Protein AF-0000000076528762 (afdb_homodimer)

Sequence (234 aa):
MPTTPVSESLFALGLSGALPVSRDATTSRVVVNNDVLRTVVFTFDAGQELTEHASPRAVVVTLLEGEMDFSVGERTERMSTGDVLYLAPGDRHALRAVTACRMQLVMVEVGDRSHEGMPTTPVSESLFALGLSGALPVSRDATTSRVVVNNDVLRTVVFTFDAGQELTEHASPRAVVVTLLEGEMDFSVGERTERMSTGDVLYLAPGDRHALRAVTACRMQLVMVEVGDRSHEG

Solvent-accessible surface area (backbone atoms only — not comparable to full-atom values): 12154 Å² total; per-residue (Å²): 127,83,68,41,58,68,81,49,60,44,81,46,70,62,42,59,73,76,53,58,70,41,86,88,32,74,49,73,47,81,78,41,34,42,93,59,38,36,31,37,41,35,20,26,14,52,66,39,69,46,73,74,48,67,43,81,34,33,32,42,38,35,32,63,35,43,34,31,40,39,29,49,73,91,46,71,46,81,42,42,48,60,14,39,34,40,40,15,49,56,52,42,30,31,38,36,24,68,31,54,26,30,36,37,39,42,36,30,68,63,74,83,71,71,64,80,110,127,84,68,42,57,69,81,48,60,45,81,45,68,61,40,58,73,76,54,58,71,42,85,87,33,75,51,73,45,80,77,41,35,42,93,59,38,36,31,37,40,35,20,24,14,51,65,39,68,45,74,75,47,65,43,81,35,33,32,42,38,34,32,61,35,43,34,30,41,39,31,49,72,90,46,69,46,82,42,43,47,59,14,38,33,41,41,16,48,56,52,44,29,33,38,36,23,68,31,53,28,32,36,36,40,42,36,31,68,63,73,80,73,72,65,82,111

Organism: NCBI:txid131109

Structure (mmCIF, N/CA/C/O backbone):
data_AF-0000000076528762-model_v1
#
loop_
_entity.id
_entity.type
_entity.pdbx_description
1 polymer 'Cupin domain-containing protein'
#
loop_
_atom_site.group_PDB
_atom_site.id
_atom_site.type_symbol
_atom_site.label_atom_id
_atom_site.label_alt_id
_atom_site.label_comp_id
_atom_site.label_asym_id
_atom_site.label_entity_id
_atom_site.label_seq_id
_atom_site.pdbx_PDB_ins_code
_atom_site.Cartn_x
_atom_site.Cartn_y
_atom_site.Cartn_z
_atom_site.occupancy
_atom_site.B_iso_or_equiv
_atom_site.auth_seq_id
_atom_site.auth_comp_id
_atom_site.auth_asym_id
_atom_site.auth_atom_id
_atom_site.pdbx_PDB_model_num
ATOM 1 N N . MET A 1 1 ? 1.582 16.094 -13.938 1 64.94 1 MET A N 1
ATOM 2 C CA . MET A 1 1 ? 0.803 14.867 -13.883 1 64.94 1 MET A CA 1
ATOM 3 C C . MET A 1 1 ? -0.602 15.133 -13.352 1 64.94 1 MET A C 1
ATOM 5 O O . MET A 1 1 ? -0.805 16.047 -12.547 1 64.94 1 MET A O 1
ATOM 9 N N . PRO A 1 2 ? -1.541 14.414 -13.922 1 72 2 PRO A N 1
ATOM 10 C CA . PRO A 1 2 ? -2.887 14.734 -13.438 1 72 2 PRO A CA 1
ATOM 11 C C . PRO A 1 2 ? -3.059 14.461 -11.945 1 72 2 PRO A C 1
ATOM 13 O O . PRO A 1 2 ? -2.48 13.508 -11.414 1 72 2 PRO A O 1
ATOM 16 N N . THR A 1 3 ? -3.646 15.289 -11.227 1 88 3 THR A N 1
ATOM 17 C CA . THR A 1 3 ? -3.879 15.172 -9.789 1 88 3 THR A CA 1
ATOM 18 C C . THR A 1 3 ? -5.188 14.438 -9.508 1 88 3 THR A C 1
ATOM 20 O O . THR A 1 3 ? -6.125 14.508 -10.305 1 88 3 THR A O 1
ATOM 23 N N . THR A 1 4 ? -5.195 13.609 -8.57 1 91.81 4 THR A N 1
ATOM 24 C CA . THR A 1 4 ? -6.391 13.016 -7.98 1 91.81 4 THR A CA 1
ATOM 25 C C . THR A 1 4 ? -6.906 13.883 -6.832 1 91.81 4 THR A C 1
ATOM 27 O O . THR A 1 4 ? -6.191 14.109 -5.852 1 91.81 4 THR A O 1
ATOM 30 N N . PRO A 1 5 ? -8.148 14.414 -7.023 1 94.5 5 PRO A N 1
ATOM 31 C CA . PRO A 1 5 ? -8.617 15.188 -5.871 1 94.5 5 PRO A CA 1
ATOM 32 C C . PRO A 1 5 ? -8.688 14.352 -4.59 1 94.5 5 PRO A C 1
ATOM 34 O O . PRO A 1 5 ? -9.062 13.18 -4.637 1 94.5 5 PRO A O 1
ATOM 37 N N . VAL A 1 6 ? -8.297 14.961 -3.461 1 95.88 6 VAL A N 1
ATOM 38 C CA . VAL A 1 6 ? -8.344 14.273 -2.174 1 95.88 6 VAL A CA 1
ATOM 39 C C . VAL A 1 6 ? -9.758 13.773 -1.902 1 95.88 6 VAL A C 1
ATOM 41 O O . VAL A 1 6 ? -9.938 12.719 -1.292 1 95.88 6 VAL A O 1
ATOM 44 N N . SER A 1 7 ? -10.742 14.469 -2.402 1 96.44 7 SER A N 1
ATOM 45 C CA . SER A 1 7 ? -12.141 14.242 -2.059 1 96.44 7 SER A CA 1
ATOM 46 C C . SER A 1 7 ? -12.797 13.266 -3.029 1 96.44 7 SER A C 1
ATOM 48 O O . SER A 1 7 ? -14.008 13.039 -2.971 1 96.44 7 SER A O 1
ATOM 50 N N . GLU A 1 8 ? -12.07 12.711 -3.936 1 96.31 8 GLU A N 1
ATOM 51 C CA . GLU A 1 8 ? -12.648 11.805 -4.926 1 96.31 8 GLU A CA 1
ATOM 52 C C . GLU A 1 8 ? -11.93 10.461 -4.926 1 96.31 8 GLU A C 1
ATOM 54 O O . GLU A 1 8 ? -10.727 10.391 -5.188 1 96.31 8 GLU A O 1
ATOM 59 N N . SER A 1 9 ? -12.742 9.414 -4.695 1 98.25 9 SER A N 1
ATOM 60 C CA . SER A 1 9 ? -12.195 8.062 -4.758 1 98.25 9 SER A CA 1
ATOM 61 C C . SER A 1 9 ? -11.867 7.672 -6.195 1 98.25 9 SER A C 1
ATOM 63 O O . SER A 1 9 ? -12.461 8.188 -7.141 1 98.25 9 SER A O 1
ATOM 65 N N . LEU A 1 10 ? -10.945 6.707 -6.285 1 97.69 10 LEU A N 1
ATOM 66 C CA . LEU A 1 10 ? -10.461 6.32 -7.605 1 97.69 10 LEU A CA 1
ATOM 67 C C . LEU A 1 10 ? -10.094 4.844 -7.641 1 97.69 10 LEU A C 1
ATOM 69 O O . LEU A 1 10 ? -9.367 4.355 -6.77 1 97.69 10 LEU A O 1
ATOM 73 N N . PHE A 1 11 ? -10.641 4.094 -8.664 1 98.5 11 PHE A N 1
ATOM 74 C CA . PHE A 1 11 ? -10.211 2.727 -8.922 1 98.5 11 PHE A CA 1
ATOM 75 C C . PHE A 1 11 ? -9.109 2.695 -9.977 1 98.5 11 PHE A C 1
ATOM 77 O O . PHE A 1 11 ? -9.297 3.205 -11.086 1 98.5 11 PHE A O 1
ATOM 84 N N . ALA A 1 12 ? -8 2.205 -9.656 1 98.44 12 ALA A N 1
ATOM 85 C CA . ALA A 1 12 ? -6.965 1.883 -10.625 1 98.44 12 ALA A CA 1
ATOM 86 C C . ALA A 1 12 ? -6.875 0.377 -10.859 1 98.44 12 ALA A C 1
ATOM 88 O O . ALA A 1 12 ? -6.223 -0.338 -10.094 1 98.44 12 ALA A O 1
ATOM 89 N N . LEU A 1 13 ? -7.422 -0.126 -11.969 1 98.69 13 LEU A N 1
ATOM 90 C CA . LEU A 1 13 ? -7.59 -1.554 -12.219 1 98.69 13 LEU A CA 1
ATOM 91 C C . LEU A 1 13 ? -6.711 -2.008 -13.383 1 98.69 13 LEU A C 1
ATOM 93 O O . LEU A 1 13 ? -6.262 -1.186 -14.18 1 98.69 13 LEU A O 1
ATOM 97 N N . GLY A 1 14 ? -6.461 -3.256 -13.406 1 98.25 14 GLY A N 1
ATOM 98 C CA . GLY A 1 14 ? -5.715 -3.85 -14.5 1 98.25 14 GLY A CA 1
ATOM 99 C C . GLY A 1 14 ? -4.25 -3.443 -14.516 1 98.25 14 GLY A C 1
ATOM 100 O O . GLY A 1 14 ? -3.633 -3.371 -15.578 1 98.25 14 GLY A O 1
ATOM 101 N N . LEU A 1 15 ? -3.723 -3.127 -13.367 1 97.69 15 LEU A N 1
ATOM 102 C CA . LEU A 1 15 ? -2.373 -2.578 -13.289 1 97.69 15 LEU A CA 1
ATOM 103 C C . LEU A 1 15 ? -1.335 -3.631 -13.664 1 97.69 15 LEU A C 1
ATOM 105 O O . LEU A 1 15 ? -0.297 -3.305 -14.242 1 97.69 15 LEU A O 1
ATOM 109 N N . SER A 1 16 ? -1.594 -4.883 -13.273 1 95 16 SER A N 1
ATOM 110 C CA . SER A 1 16 ? -0.66 -5.949 -13.617 1 95 16 SER A CA 1
ATOM 111 C C . SER A 1 16 ? -0.462 -6.047 -15.133 1 95 16 SER A C 1
ATOM 113 O O . SER A 1 16 ? 0.644 -6.32 -15.602 1 95 16 SER A O 1
ATOM 115 N N . GLY A 1 17 ? -1.498 -5.848 -15.867 1 96.38 17 GLY A N 1
ATOM 116 C CA . GLY A 1 17 ? -1.425 -5.891 -17.312 1 96.38 17 GLY A CA 1
ATOM 117 C C . GLY A 1 17 ? -0.944 -4.586 -17.938 1 96.38 17 GLY A C 1
ATOM 118 O O . GLY A 1 17 ? -0.239 -4.594 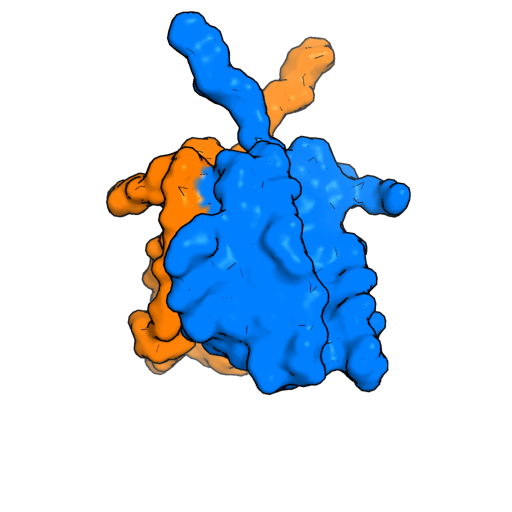-18.938 1 96.38 17 GLY A O 1
ATOM 119 N N . ALA A 1 18 ? -1.316 -3.498 -17.359 1 97.69 18 ALA A N 1
ATOM 120 C CA . ALA A 1 18 ? -1.042 -2.174 -17.906 1 97.69 18 ALA A CA 1
ATOM 121 C C . ALA A 1 18 ? 0.415 -1.778 -17.688 1 97.69 18 ALA A C 1
ATOM 123 O O . ALA A 1 18 ? 0.93 -0.88 -18.359 1 97.69 18 ALA A O 1
ATOM 124 N N . LEU A 1 19 ? 1.082 -2.414 -16.734 1 98.12 19 LEU A N 1
ATOM 125 C CA . LEU A 1 19 ? 2.475 -2.133 -16.406 1 98.12 19 LEU A CA 1
ATOM 126 C C . LEU A 1 19 ? 3.287 -3.422 -16.344 1 98.12 19 LEU A C 1
ATOM 128 O O . LEU A 1 19 ? 3.721 -3.834 -15.266 1 98.12 19 LEU A O 1
ATOM 132 N N . PRO A 1 20 ? 3.527 -4.027 -17.422 1 98.12 20 PRO A N 1
ATOM 133 C CA . PRO A 1 20 ? 4.281 -5.281 -17.438 1 98.12 20 PRO A CA 1
ATOM 134 C C . PRO A 1 20 ? 5.762 -5.082 -17.109 1 98.12 20 PRO A C 1
ATOM 136 O O . PRO A 1 20 ? 6.277 -3.969 -17.219 1 98.12 20 PRO A O 1
ATOM 139 N N . VAL A 1 21 ? 6.359 -6.133 -16.656 1 98.44 21 VAL A N 1
ATOM 140 C CA . VAL A 1 21 ? 7.812 -6.121 -16.531 1 98.44 21 VAL A CA 1
ATOM 141 C C . VAL A 1 21 ? 8.445 -6.082 -17.922 1 98.44 21 VAL A C 1
ATOM 143 O O . VAL A 1 21 ? 8.086 -6.867 -18.797 1 98.44 21 VAL A O 1
ATOM 146 N N . SER A 1 22 ? 9.359 -5.086 -18.109 1 98.38 22 SER A N 1
ATOM 147 C CA . SER A 1 22 ? 10.086 -4.965 -19.359 1 98.38 22 SER A CA 1
ATOM 148 C C . SER A 1 22 ? 11.531 -5.422 -19.203 1 98.38 22 SER A C 1
ATOM 150 O O . SER A 1 22 ? 12.156 -5.184 -18.172 1 98.38 22 SER A O 1
ATOM 152 N N . ARG A 1 23 ? 12.023 -6.02 -20.234 1 98.19 23 ARG A N 1
ATOM 153 C CA . ARG A 1 23 ? 13.375 -6.574 -20.188 1 98.19 23 ARG A CA 1
ATOM 154 C C . ARG A 1 23 ? 14.398 -5.492 -19.859 1 98.19 23 ARG A C 1
ATOM 156 O O . ARG A 1 23 ? 14.398 -4.422 -20.469 1 98.19 23 ARG A O 1
ATOM 163 N N . ASP A 1 24 ? 15.219 -5.785 -18.891 1 98.44 24 ASP A N 1
ATOM 164 C CA . ASP A 1 24 ? 16.359 -4.957 -18.5 1 98.44 24 ASP A CA 1
ATOM 165 C C . ASP A 1 24 ? 15.914 -3.518 -18.234 1 98.44 24 ASP A C 1
ATOM 167 O O . ASP A 1 24 ? 16.609 -2.572 -18.625 1 98.44 24 ASP A O 1
ATOM 171 N N . ALA A 1 25 ? 14.781 -3.395 -17.625 1 98.56 25 ALA A N 1
ATOM 172 C CA . ALA A 1 25 ? 14.273 -2.039 -17.438 1 98.56 25 ALA A CA 1
ATOM 173 C C . ALA A 1 25 ? 13.547 -1.904 -16.094 1 98.56 25 ALA A C 1
ATOM 175 O O . ALA A 1 25 ? 13.164 -2.906 -15.492 1 98.56 25 ALA A O 1
ATOM 176 N N . THR A 1 26 ? 13.508 -0.747 -15.641 1 98.62 26 THR A N 1
ATOM 177 C CA . THR A 1 26 ? 12.609 -0.301 -14.578 1 98.62 26 THR A CA 1
ATOM 178 C C . THR A 1 26 ? 11.531 0.623 -15.133 1 98.62 26 THR A C 1
ATOM 180 O O . THR A 1 26 ? 11.828 1.55 -15.891 1 98.62 26 THR A O 1
ATOM 183 N N . THR A 1 27 ? 10.32 0.319 -14.852 1 98.5 27 THR A N 1
ATOM 184 C CA . THR A 1 27 ? 9.219 1.191 -15.25 1 98.5 27 THR A CA 1
ATOM 185 C C . THR A 1 27 ? 8.344 1.535 -14.055 1 98.5 27 THR A C 1
ATOM 187 O O . THR A 1 27 ? 8.43 0.891 -13.008 1 98.5 27 THR A O 1
ATOM 190 N N . SER A 1 28 ? 7.602 2.639 -14.18 1 98.31 28 SER A N 1
ATOM 191 C CA . SER A 1 28 ? 6.73 3.049 -13.078 1 98.31 28 SER A CA 1
ATOM 192 C C . SER A 1 28 ? 5.488 3.764 -13.594 1 98.31 28 SER A C 1
ATOM 194 O O . SER A 1 28 ? 5.438 4.172 -14.758 1 98.31 28 SER A O 1
ATOM 196 N N . ARG A 1 29 ? 4.496 3.805 -12.75 1 97.69 29 ARG A N 1
ATOM 197 C CA . ARG A 1 29 ? 3.244 4.508 -13.008 1 97.69 29 ARG A CA 1
ATOM 198 C C . ARG A 1 29 ? 2.697 5.141 -11.734 1 97.69 29 ARG A C 1
ATOM 200 O O . ARG A 1 29 ? 2.57 4.469 -10.703 1 97.69 29 ARG A O 1
ATOM 207 N N . VAL A 1 30 ? 2.436 6.449 -11.812 1 98.38 30 VAL A N 1
ATOM 208 C CA . VAL A 1 30 ? 1.72 7.105 -10.727 1 98.38 30 VAL A CA 1
ATOM 209 C C . VAL A 1 30 ? 0.233 6.766 -10.805 1 98.38 30 VAL A C 1
ATOM 211 O O . VAL A 1 30 ? -0.403 6.977 -11.844 1 98.38 30 VAL A O 1
ATOM 214 N N . VAL A 1 31 ? -0.337 6.285 -9.656 1 97.69 31 VAL A N 1
ATOM 215 C CA . VAL A 1 31 ? -1.721 5.828 -9.719 1 97.69 31 VAL A CA 1
ATOM 216 C C . VAL A 1 31 ? -2.611 6.758 -8.898 1 97.69 31 VAL A C 1
ATOM 218 O O . VAL A 1 31 ? -3.809 6.879 -9.164 1 97.69 31 VAL A O 1
ATOM 221 N N . VAL A 1 32 ? -2.08 7.344 -7.855 1 97.94 32 VAL A N 1
ATOM 222 C CA . VAL A 1 32 ? -2.725 8.359 -7.031 1 97.94 32 VAL A CA 1
ATOM 223 C C . VAL A 1 32 ? -1.761 9.516 -6.793 1 97.94 32 VAL A C 1
ATOM 225 O O . VAL A 1 32 ? -0.582 9.305 -6.504 1 97.94 32 VAL A O 1
ATOM 228 N N . ASN A 1 33 ? -2.232 10.727 -6.934 1 97.81 33 ASN A N 1
ATOM 229 C CA . ASN A 1 33 ? -1.408 11.906 -6.699 1 97.81 33 ASN A CA 1
ATOM 230 C C . ASN A 1 33 ? -2.234 13.07 -6.16 1 97.81 33 ASN A C 1
ATOM 232 O O . ASN A 1 33 ? -2.963 13.727 -6.91 1 97.81 33 ASN A O 1
ATOM 236 N N . ASN A 1 34 ? -2.146 13.328 -4.895 1 95.56 34 ASN A N 1
ATOM 237 C CA . ASN A 1 34 ? -2.805 14.492 -4.305 1 95.56 34 ASN A CA 1
ATOM 238 C C . ASN A 1 34 ? -1.979 15.086 -3.166 1 95.56 34 ASN A C 1
ATOM 240 O O . ASN A 1 34 ? -0.814 14.727 -2.984 1 95.56 34 ASN A O 1
ATOM 244 N N . ASP A 1 35 ? -2.512 16.078 -2.424 1 90.94 35 ASP A N 1
ATOM 245 C CA . ASP A 1 35 ? -1.758 16.844 -1.438 1 90.94 35 ASP A CA 1
ATOM 246 C C . ASP A 1 35 ? -1.439 15.992 -0.208 1 90.94 35 ASP A C 1
ATOM 248 O O . ASP A 1 35 ? -0.555 16.328 0.578 1 90.94 35 ASP A O 1
ATOM 252 N N . VAL A 1 36 ? -2.09 14.883 -0.116 1 93.56 36 VAL A N 1
ATOM 253 C CA . VAL A 1 36 ? -1.984 14.086 1.102 1 93.56 36 VAL A CA 1
ATOM 254 C C . VAL A 1 36 ? -1.05 12.906 0.865 1 93.56 36 VAL A C 1
ATOM 256 O O . VAL A 1 36 ? -0.246 12.555 1.733 1 93.56 36 VAL A O 1
ATOM 259 N N . LEU A 1 37 ? -1.193 12.352 -0.322 1 96.94 37 LEU A N 1
ATO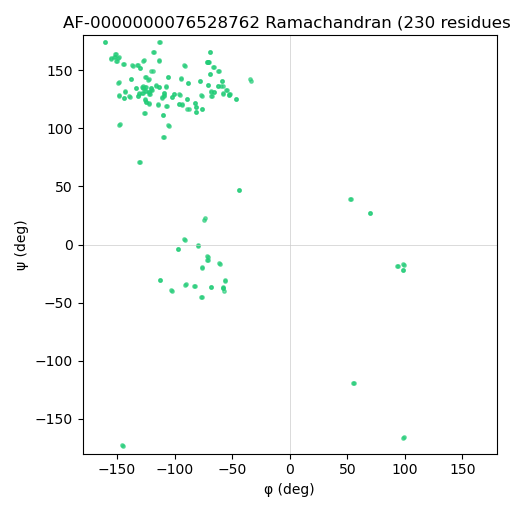M 260 C CA . LEU A 1 37 ? -0.394 11.164 -0.595 1 96.94 37 LEU A CA 1
ATOM 261 C C . LEU A 1 37 ? -0.175 10.992 -2.094 1 96.94 37 LEU A C 1
ATOM 263 O O . LEU A 1 37 ? -0.857 11.625 -2.904 1 96.94 37 LEU A O 1
ATOM 267 N N . ARG A 1 38 ? 0.855 10.219 -2.4 1 98.19 38 ARG A N 1
ATOM 268 C CA . ARG A 1 38 ? 1.17 9.781 -3.756 1 98.19 38 ARG A CA 1
ATOM 269 C C . ARG A 1 38 ? 1.436 8.281 -3.793 1 98.19 38 ARG A C 1
ATOM 271 O O . ARG A 1 38 ? 2.191 7.758 -2.971 1 98.19 38 ARG A O 1
ATOM 278 N N . THR A 1 39 ? 0.735 7.523 -4.723 1 98.69 39 THR A N 1
ATOM 279 C CA . THR A 1 39 ? 0.966 6.094 -4.918 1 98.69 39 THR A CA 1
ATOM 280 C C . THR A 1 39 ? 1.625 5.832 -6.27 1 98.69 39 THR A C 1
ATOM 282 O O . THR A 1 39 ? 1.124 6.27 -7.305 1 98.69 39 THR A O 1
ATOM 285 N N . VAL A 1 40 ? 2.73 5.137 -6.223 1 98.75 40 VAL A N 1
ATOM 286 C CA . VAL A 1 40 ? 3.449 4.77 -7.434 1 98.75 40 VAL A CA 1
ATOM 287 C C . VAL A 1 40 ? 3.652 3.256 -7.477 1 98.75 40 VAL A C 1
ATOM 289 O O . VAL A 1 40 ? 4.008 2.643 -6.469 1 98.75 40 VAL A O 1
ATOM 292 N N . VAL A 1 41 ? 3.408 2.654 -8.633 1 98.81 41 VAL A N 1
ATOM 293 C CA . VAL A 1 41 ? 3.717 1.245 -8.852 1 98.81 41 VAL A CA 1
ATOM 294 C C . VAL A 1 41 ? 4.922 1.116 -9.781 1 98.81 41 VAL A C 1
ATOM 296 O O . VAL A 1 41 ? 5.012 1.813 -10.789 1 98.81 41 VAL A O 1
ATOM 299 N N . PHE A 1 42 ? 5.801 0.225 -9.375 1 98.88 42 PHE A N 1
ATOM 300 C CA . PHE A 1 42 ? 7.012 -0.025 -10.148 1 98.88 42 PHE A CA 1
ATOM 301 C C . PHE A 1 42 ? 7.066 -1.475 -10.617 1 98.88 42 PHE A C 1
ATOM 303 O O . PHE A 1 42 ? 6.605 -2.377 -9.914 1 98.88 42 PHE A O 1
ATOM 310 N N . THR A 1 43 ? 7.688 -1.661 -11.75 1 98.88 43 THR A N 1
ATOM 311 C CA . THR A 1 43 ? 8.148 -2.986 -12.148 1 98.88 43 THR A CA 1
ATOM 312 C C . THR A 1 43 ? 9.656 -2.979 -12.406 1 98.88 43 THR A C 1
ATOM 314 O O . THR A 1 43 ? 10.195 -1.996 -12.914 1 98.88 43 THR A O 1
ATOM 317 N N . PHE A 1 44 ? 10.281 -3.961 -12.039 1 98.88 44 PHE A N 1
ATOM 318 C CA . PHE A 1 44 ? 11.703 -4.191 -12.227 1 98.88 44 PHE A CA 1
ATOM 319 C C . PHE A 1 44 ? 11.961 -5.547 -12.875 1 98.88 44 PHE A C 1
ATOM 321 O O . PHE A 1 44 ? 11.445 -6.566 -12.414 1 98.88 44 PHE A O 1
ATOM 328 N N . ASP A 1 45 ? 12.781 -5.531 -13.93 1 98.88 45 ASP A N 1
ATOM 329 C CA . ASP A 1 45 ? 13.312 -6.828 -14.336 1 98.88 45 ASP A CA 1
ATOM 330 C C . ASP A 1 45 ? 14.352 -7.328 -13.336 1 98.88 45 ASP A C 1
ATOM 332 O O . ASP A 1 45 ? 14.906 -6.543 -12.562 1 98.88 45 ASP A O 1
ATOM 336 N N . ALA A 1 46 ? 14.523 -8.664 -13.344 1 98.88 46 ALA A N 1
ATOM 337 C CA . ALA A 1 46 ? 15.531 -9.25 -12.469 1 98.88 46 ALA A CA 1
ATOM 338 C C . ALA A 1 46 ? 16.891 -8.57 -12.656 1 98.88 46 ALA A C 1
ATOM 340 O O . ALA A 1 46 ? 17.312 -8.32 -13.789 1 98.88 46 ALA A O 1
ATOM 341 N N . GLY A 1 47 ? 17.453 -8.172 -11.531 1 98.81 47 GLY A N 1
ATOM 342 C CA . GLY A 1 47 ? 18.781 -7.59 -11.578 1 98.81 47 GLY A CA 1
ATOM 343 C C . GLY A 1 47 ? 18.781 -6.074 -11.562 1 98.81 47 GLY A C 1
ATOM 344 O O . GLY A 1 47 ? 19.797 -5.445 -11.297 1 98.81 47 GLY A O 1
ATOM 345 N N . GLN A 1 48 ? 17.672 -5.438 -11.953 1 98.88 48 GLN A N 1
ATOM 346 C CA . GLN A 1 48 ? 17.578 -3.98 -11.906 1 98.88 48 GLN A CA 1
ATOM 347 C C . GLN A 1 48 ? 17.734 -3.463 -10.477 1 98.88 48 GLN A C 1
ATOM 349 O O . GLN A 1 48 ? 17.359 -4.148 -9.523 1 98.88 48 GLN A O 1
ATOM 354 N N . GLU A 1 49 ? 18.312 -2.227 -10.383 1 98.62 49 GLU A N 1
ATOM 355 C CA . GLU A 1 49 ? 18.578 -1.63 -9.078 1 98.62 49 GLU A CA 1
ATOM 356 C C . GLU A 1 49 ? 18.188 -0.155 -9.055 1 98.62 49 GLU A C 1
ATOM 358 O O . GLU A 1 49 ? 18.078 0.481 -10.109 1 98.62 49 GLU A O 1
ATOM 363 N N . LEU A 1 50 ? 17.891 0.301 -7.902 1 98.38 50 LEU A N 1
ATOM 364 C CA . LEU A 1 50 ? 17.875 1.728 -7.594 1 98.38 50 LEU A CA 1
ATOM 365 C C . LEU A 1 50 ? 18.953 2.074 -6.574 1 98.38 50 LEU A C 1
ATOM 367 O O . LEU A 1 50 ? 18.953 1.546 -5.457 1 98.38 50 LEU A O 1
ATOM 371 N N . THR A 1 51 ? 19.812 2.92 -6.988 1 97.88 51 THR A N 1
ATOM 372 C CA . THR A 1 51 ? 20.922 3.311 -6.129 1 97.88 51 THR A CA 1
ATOM 373 C C . THR A 1 51 ? 20.438 4.141 -4.945 1 97.88 51 THR A C 1
ATOM 375 O O . THR A 1 51 ? 19.297 4.637 -4.961 1 97.88 51 THR A O 1
ATOM 378 N N . GLU A 1 52 ? 21.328 4.277 -3.99 1 98.19 52 GLU A N 1
ATOM 379 C CA . GLU A 1 52 ? 20.938 4.895 -2.725 1 98.19 52 GLU A CA 1
ATOM 380 C C . GLU A 1 52 ? 20.422 6.312 -2.936 1 98.19 52 GLU A C 1
ATOM 382 O O . GLU A 1 52 ? 21.016 7.098 -3.676 1 98.19 52 GLU A O 1
ATOM 387 N N . HIS A 1 53 ? 19.328 6.645 -2.25 1 98.38 53 HIS A N 1
ATOM 388 C CA . HIS A 1 53 ? 18.703 7.961 -2.244 1 98.38 53 HIS A CA 1
ATOM 389 C C . HIS A 1 53 ? 17.797 8.133 -1.029 1 98.38 53 HIS A C 1
ATOM 391 O O . HIS A 1 53 ? 17.672 7.223 -0.208 1 98.38 53 HIS A O 1
ATOM 397 N N . ALA A 1 54 ? 17.234 9.352 -0.827 1 98.12 54 ALA A N 1
ATOM 398 C CA . ALA A 1 54 ? 16.344 9.617 0.299 1 98.12 54 ALA A CA 1
ATOM 399 C C . ALA A 1 54 ? 15.07 10.336 -0.162 1 98.12 54 ALA A C 1
ATOM 401 O O . ALA A 1 54 ? 15.047 10.93 -1.243 1 98.12 54 ALA A O 1
ATOM 402 N N . SER A 1 55 ? 14.062 10.164 0.568 1 97.62 55 SER A N 1
ATOM 403 C CA . SER A 1 55 ? 12.812 10.898 0.404 1 97.62 55 SER A CA 1
ATOM 404 C C . SER A 1 55 ? 12.469 11.688 1.664 1 97.62 55 SER A C 1
ATOM 406 O O . SER A 1 55 ? 12.602 11.18 2.777 1 97.62 55 SER A O 1
ATOM 408 N N . PRO A 1 56 ? 12.047 12.984 1.501 1 96.94 56 PRO A N 1
ATOM 409 C CA . PRO A 1 56 ? 11.578 13.719 2.68 1 96.94 56 PRO A CA 1
ATOM 410 C C . PRO A 1 56 ? 10.227 13.227 3.186 1 96.94 56 PRO A C 1
ATOM 412 O O . PRO A 1 56 ? 9.781 13.633 4.262 1 96.94 56 PRO A O 1
ATOM 415 N N . ARG A 1 57 ? 9.508 12.398 2.512 1 97.69 57 ARG A N 1
ATOM 416 C CA . ARG A 1 57 ? 8.195 11.875 2.873 1 97.69 57 ARG A CA 1
ATOM 417 C C . ARG A 1 57 ? 8.32 10.57 3.641 1 97.69 57 ARG A C 1
ATOM 419 O O . ARG A 1 57 ? 9.352 9.898 3.576 1 97.69 57 ARG A O 1
ATOM 426 N N . ALA A 1 58 ? 7.281 10.289 4.473 1 98.12 58 ALA A N 1
ATOM 427 C CA . ALA A 1 58 ? 7.113 8.914 4.938 1 98.12 58 ALA A CA 1
ATOM 428 C C . ALA A 1 58 ? 6.637 8 3.809 1 98.12 58 ALA A C 1
ATOM 430 O O . ALA A 1 58 ? 5.785 8.391 3.008 1 98.12 58 ALA A O 1
ATOM 431 N N . VAL A 1 59 ? 7.219 6.809 3.717 1 98.81 59 VAL A N 1
ATOM 432 C CA . VAL A 1 59 ? 6.887 5.949 2.586 1 98.81 59 VAL A CA 1
ATOM 433 C C . VAL A 1 59 ? 6.543 4.547 3.084 1 98.81 59 VAL A C 1
ATOM 435 O O . VAL A 1 59 ? 7.258 3.99 3.922 1 98.81 59 VAL A O 1
ATOM 438 N N . VAL A 1 60 ? 5.445 3.977 2.682 1 98.88 60 VAL A N 1
ATOM 439 C CA . VAL A 1 60 ? 5.18 2.549 2.814 1 98.88 60 VAL A CA 1
ATOM 440 C C . VAL A 1 60 ? 5.531 1.832 1.514 1 98.88 60 VAL A C 1
ATOM 442 O O . VAL A 1 60 ? 4.992 2.154 0.453 1 98.88 60 VAL A O 1
ATOM 445 N N . VAL A 1 61 ? 6.438 0.883 1.563 1 98.94 61 VAL A N 1
ATOM 446 C CA . VAL A 1 61 ? 6.832 0.031 0.447 1 98.94 61 VAL A CA 1
ATOM 447 C C . VAL A 1 61 ? 6.188 -1.346 0.594 1 98.94 61 VAL A C 1
ATOM 449 O O . VAL A 1 61 ? 6.273 -1.966 1.657 1 98.94 61 VAL A O 1
ATOM 452 N N . THR A 1 62 ? 5.543 -1.777 -0.381 1 98.94 62 THR A N 1
ATOM 453 C CA . THR A 1 62 ? 4.992 -3.129 -0.396 1 98.94 62 THR A CA 1
ATOM 454 C C . THR A 1 62 ? 5.465 -3.891 -1.633 1 98.94 62 THR A C 1
ATOM 456 O O . THR A 1 62 ? 5.328 -3.402 -2.756 1 98.94 62 THR A O 1
ATOM 459 N N . LEU A 1 63 ? 6.07 -5.039 -1.431 1 98.94 63 LEU A N 1
ATOM 460 C CA . LEU A 1 63 ? 6.41 -5.879 -2.574 1 98.94 63 LEU A CA 1
ATOM 461 C C . LEU A 1 63 ? 5.199 -6.688 -3.029 1 98.94 63 LEU A C 1
ATOM 463 O O . LEU A 1 63 ? 4.688 -7.52 -2.279 1 98.94 63 LEU A O 1
ATOM 467 N N . LEU A 1 64 ? 4.789 -6.465 -4.215 1 98.69 64 LEU A N 1
ATOM 468 C CA . LEU A 1 64 ? 3.572 -7.082 -4.734 1 98.69 64 LEU A CA 1
ATOM 469 C C . LEU A 1 64 ? 3.881 -8.414 -5.406 1 98.69 64 LEU A C 1
ATOM 471 O O . LEU A 1 64 ? 3.033 -9.305 -5.441 1 98.69 64 LEU A O 1
ATOM 475 N N . GLU A 1 65 ? 5.012 -8.508 -6.027 1 98.44 65 GLU A N 1
ATOM 476 C CA . GLU A 1 65 ? 5.477 -9.695 -6.727 1 98.44 65 GLU A CA 1
ATOM 477 C C . GLU A 1 65 ? 7 -9.805 -6.691 1 98.44 65 GLU A C 1
ATOM 479 O O . GLU A 1 65 ? 7.699 -8.797 -6.828 1 98.44 65 GLU A O 1
ATOM 484 N N . GLY A 1 66 ? 7.477 -11.008 -6.488 1 98.56 66 GLY A N 1
ATOM 485 C CA . GLY A 1 66 ? 8.891 -11.281 -6.672 1 98.56 66 GLY A CA 1
ATOM 486 C C . GLY A 1 66 ? 9.672 -11.297 -5.371 1 98.56 66 GLY A C 1
ATOM 487 O O . GLY A 1 66 ? 9.102 -11.539 -4.305 1 98.56 66 GLY A O 1
ATOM 488 N N . GLU A 1 67 ? 10.992 -11.25 -5.512 1 98.88 67 GLU A N 1
ATOM 489 C CA . GLU A 1 67 ? 11.969 -11.172 -4.43 1 98.88 67 GLU A CA 1
ATOM 490 C C . GLU A 1 67 ? 12.938 -10.008 -4.645 1 98.88 67 GLU A C 1
ATOM 492 O O . GLU A 1 67 ? 13.453 -9.82 -5.746 1 98.88 67 GLU A O 1
ATOM 497 N N . MET A 1 68 ? 13.18 -9.25 -3.578 1 98.94 68 MET A N 1
ATOM 498 C CA . MET A 1 68 ? 13.953 -8.023 -3.703 1 98.94 68 MET A CA 1
ATOM 499 C C . MET A 1 68 ? 14.836 -7.812 -2.48 1 98.94 68 MET A C 1
ATOM 501 O O . MET A 1 68 ? 14.398 -8 -1.347 1 98.94 68 MET A O 1
ATOM 505 N N . ASP A 1 69 ? 16.078 -7.52 -2.721 1 98.94 69 ASP A N 1
ATOM 506 C CA . ASP A 1 69 ? 16.922 -7.02 -1.639 1 98.94 69 ASP A CA 1
ATOM 507 C C . ASP A 1 69 ? 16.719 -5.52 -1.431 1 98.94 69 ASP A C 1
ATOM 509 O O . ASP A 1 69 ? 16.875 -4.73 -2.361 1 98.94 69 ASP A O 1
ATOM 513 N N . PHE A 1 70 ? 16.312 -5.105 -0.218 1 98.94 70 PHE A N 1
ATOM 514 C CA . PHE A 1 70 ? 16.062 -3.705 0.111 1 98.94 70 PHE A CA 1
ATOM 515 C C . PHE A 1 70 ? 16.938 -3.256 1.272 1 98.94 70 PHE A C 1
ATOM 517 O O . PHE A 1 70 ? 16.984 -3.914 2.312 1 98.94 70 PHE A O 1
ATOM 524 N N . SER A 1 71 ? 17.609 -2.137 1.068 1 98.88 71 SER A N 1
ATOM 525 C CA . SER A 1 71 ? 18.531 -1.635 2.088 1 98.88 71 SER A CA 1
ATOM 526 C C . SER A 1 71 ? 18.031 -0.319 2.678 1 98.88 71 SER A C 1
ATOM 528 O O . SER A 1 71 ? 17.531 0.542 1.953 1 98.88 71 SER A O 1
ATOM 530 N N . VAL A 1 72 ? 18.109 -0.205 3.979 1 98.75 72 VAL A N 1
ATOM 531 C CA . VAL A 1 72 ? 17.906 1.026 4.734 1 98.75 72 VAL A CA 1
ATOM 532 C C . VAL A 1 72 ? 19.109 1.281 5.645 1 98.75 72 VAL A C 1
ATOM 534 O O . VAL A 1 72 ? 19.312 0.571 6.633 1 98.75 72 VAL A O 1
ATOM 537 N N . GLY A 1 73 ? 19.812 2.332 5.324 1 96.62 73 GLY A N 1
ATOM 538 C CA . GLY A 1 73 ? 21.094 2.48 5.996 1 96.62 73 GLY A CA 1
ATOM 539 C C .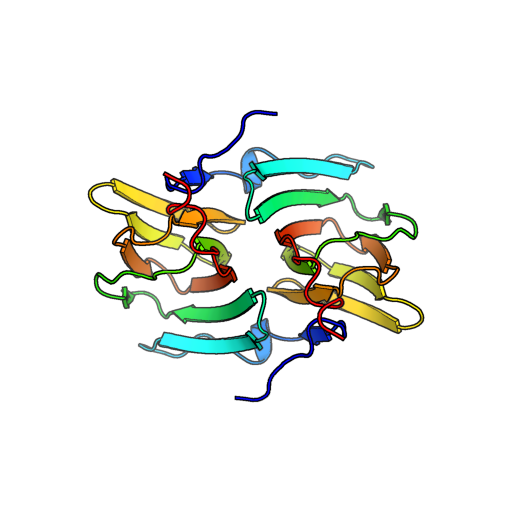 GLY A 1 73 ? 21.984 1.271 5.84 1 96.62 73 GLY A C 1
ATOM 540 O O . GLY A 1 73 ? 22.281 0.847 4.715 1 96.62 73 GLY A O 1
ATOM 541 N N . GLU A 1 74 ? 22.312 0.686 6.953 1 95.5 74 GLU A N 1
ATOM 542 C CA . GLU A 1 74 ? 23.234 -0.439 6.922 1 95.5 74 GLU A CA 1
ATOM 543 C C . GLU A 1 74 ? 22.5 -1.771 6.93 1 95.5 74 GLU A C 1
ATOM 545 O O . GLU A 1 74 ? 23.109 -2.832 6.805 1 95.5 74 GLU A O 1
ATOM 550 N N . ARG A 1 75 ? 21.25 -1.668 7.043 1 98.06 75 ARG A N 1
ATOM 551 C CA . ARG A 1 75 ? 20.453 -2.889 7.102 1 98.06 75 ARG A CA 1
ATOM 552 C C . ARG A 1 75 ? 19.906 -3.254 5.727 1 98.06 75 ARG A C 1
ATOM 554 O O . ARG A 1 75 ? 19.359 -2.406 5.027 1 98.06 75 ARG A O 1
ATOM 561 N N . THR A 1 76 ? 20.141 -4.52 5.363 1 98.69 76 THR A N 1
ATOM 562 C CA . THR A 1 76 ? 19.562 -5.051 4.129 1 98.69 76 THR A CA 1
ATOM 563 C C . THR A 1 76 ? 18.703 -6.281 4.418 1 98.69 76 THR A C 1
ATOM 565 O O . THR A 1 76 ? 19.125 -7.168 5.164 1 98.69 76 THR A O 1
ATOM 568 N N . GLU A 1 77 ? 17.562 -6.258 3.881 1 98.94 77 GLU A N 1
ATOM 569 C CA . GLU A 1 77 ? 16.672 -7.402 4.039 1 98.94 77 GLU A CA 1
ATOM 570 C C . GLU A 1 77 ? 16.203 -7.93 2.684 1 98.94 77 GLU A C 1
ATOM 572 O O . GLU A 1 77 ? 16.016 -7.156 1.741 1 98.94 77 GLU A O 1
ATOM 577 N N . ARG A 1 78 ? 16.062 -9.273 2.605 1 98.94 78 ARG A N 1
ATOM 578 C CA . ARG A 1 78 ? 15.367 -9.891 1.482 1 98.94 78 ARG A CA 1
ATOM 579 C C . ARG A 1 78 ? 13.852 -9.844 1.684 1 98.94 78 ARG A C 1
ATOM 581 O O . ARG A 1 78 ? 13.32 -10.5 2.586 1 98.94 78 ARG A O 1
ATOM 588 N N . MET A 1 79 ? 13.219 -9.078 0.804 1 98.88 79 MET A N 1
ATOM 589 C CA . MET A 1 79 ? 11.758 -8.992 0.856 1 98.88 79 MET A CA 1
ATOM 590 C C . MET A 1 79 ? 11.117 -9.984 -0.107 1 98.88 79 MET A C 1
ATOM 592 O O . MET A 1 79 ? 11.625 -10.203 -1.209 1 98.88 79 MET A O 1
ATOM 596 N N . SER A 1 80 ? 9.992 -10.555 0.322 1 98.69 80 SER A N 1
ATOM 597 C CA . SER A 1 80 ? 9.156 -11.414 -0.518 1 98.69 80 SER A CA 1
ATOM 598 C C . SER A 1 80 ? 7.762 -10.82 -0.693 1 98.69 80 SER A C 1
ATOM 600 O O . SER A 1 80 ? 7.395 -9.867 -0.003 1 98.69 80 SER A O 1
ATOM 602 N N . THR A 1 81 ? 7.066 -11.383 -1.669 1 98.38 81 THR A N 1
ATOM 603 C CA . THR A 1 81 ? 5.727 -10.914 -1.993 1 98.38 81 THR A CA 1
ATOM 604 C C . THR A 1 81 ? 4.891 -10.75 -0.728 1 98.38 81 THR A C 1
ATOM 606 O O . THR A 1 81 ? 4.812 -11.664 0.093 1 98.38 81 THR A O 1
ATOM 609 N N . GLY A 1 82 ? 4.348 -9.562 -0.552 1 98.31 82 GLY A N 1
ATOM 610 C CA . GLY A 1 82 ? 3.477 -9.281 0.577 1 98.31 82 GLY A CA 1
ATOM 611 C C . GLY A 1 82 ? 4.184 -8.578 1.718 1 98.31 82 GLY A C 1
ATOM 612 O O . GLY A 1 82 ? 3.539 -8.023 2.609 1 98.31 82 GLY A O 1
ATOM 613 N N . ASP A 1 83 ? 5.477 -8.594 1.761 1 98.81 83 ASP A N 1
ATOM 614 C CA . ASP A 1 83 ? 6.23 -7.91 2.809 1 98.81 83 ASP A CA 1
ATOM 615 C C . ASP A 1 83 ? 6.062 -6.395 2.707 1 98.81 83 ASP A C 1
ATOM 617 O O . ASP A 1 83 ? 5.816 -5.863 1.622 1 98.81 83 ASP A O 1
ATOM 621 N N . VAL A 1 84 ? 6.191 -5.734 3.848 1 98.88 84 VAL A N 1
ATOM 622 C CA . VAL A 1 84 ? 5.973 -4.297 3.955 1 98.88 84 VAL A CA 1
ATOM 623 C C . VAL A 1 84 ? 7.18 -3.639 4.625 1 98.88 84 VAL A C 1
ATOM 625 O O . VAL A 1 84 ? 7.73 -4.176 5.59 1 98.88 84 VAL A O 1
ATOM 628 N N . LEU A 1 85 ? 7.605 -2.504 4.059 1 98.94 85 LEU A N 1
ATOM 629 C CA . LEU A 1 85 ? 8.641 -1.654 4.641 1 98.94 85 LEU A CA 1
ATOM 630 C C . LEU A 1 85 ? 8.117 -0.24 4.867 1 98.94 85 LEU A C 1
ATOM 632 O O . LEU A 1 85 ? 7.555 0.371 3.953 1 98.94 85 LEU A O 1
ATOM 636 N N . TYR A 1 86 ? 8.164 0.192 6.102 1 98.88 86 TYR A N 1
ATOM 637 C CA . TYR A 1 86 ? 7.98 1.61 6.387 1 98.88 86 TYR A CA 1
ATOM 638 C C . TYR A 1 86 ? 9.312 2.348 6.359 1 98.88 86 TYR A C 1
ATOM 640 O O . TYR A 1 86 ? 10.25 1.979 7.074 1 98.88 86 TYR A O 1
ATOM 648 N N . LEU A 1 87 ? 9.422 3.361 5.586 1 98.75 87 LEU A N 1
ATOM 649 C CA . LEU A 1 87 ? 10.609 4.211 5.492 1 98.75 87 LEU A CA 1
ATOM 650 C C . LEU A 1 87 ? 10.359 5.562 6.156 1 98.75 87 LEU A C 1
ATOM 652 O O . LEU A 1 87 ? 9.477 6.316 5.738 1 98.75 87 LEU A O 1
ATOM 656 N N . ALA A 1 88 ? 11.141 5.828 7.137 1 98.19 88 ALA A N 1
ATOM 657 C CA . ALA A 1 88 ? 11.062 7.125 7.805 1 98.19 88 ALA A CA 1
ATOM 658 C C . ALA A 1 88 ? 11.57 8.242 6.891 1 98.19 88 ALA A C 1
ATOM 660 O O . ALA A 1 88 ? 12.484 8.031 6.09 1 98.19 88 ALA A O 1
ATOM 661 N N . PRO A 1 89 ? 10.906 9.445 7.082 1 98.06 89 PRO A N 1
ATOM 662 C CA . PRO A 1 89 ? 11.406 10.57 6.285 1 98.06 89 PRO A CA 1
ATOM 663 C C . PRO A 1 89 ? 12.914 10.773 6.441 1 98.06 89 PRO A C 1
ATOM 665 O O . PRO A 1 89 ? 13.43 10.781 7.566 1 98.06 89 PRO A O 1
ATOM 668 N N . GLY A 1 90 ? 13.586 10.852 5.277 1 98.06 90 GLY A N 1
ATOM 669 C CA . GLY A 1 90 ? 15 11.188 5.297 1 98.06 90 GLY A CA 1
ATOM 670 C C . GLY A 1 90 ? 15.906 9.969 5.32 1 98.06 90 GLY A C 1
ATOM 671 O O . GLY A 1 90 ? 17.109 10.078 5.062 1 98.06 90 GLY A O 1
ATOM 672 N N . ASP A 1 91 ? 15.406 8.789 5.691 1 98.38 91 ASP A N 1
ATOM 673 C CA . ASP A 1 91 ? 16.25 7.602 5.75 1 98.38 91 ASP A CA 1
ATOM 674 C C . ASP A 1 91 ? 16.734 7.203 4.355 1 98.38 91 ASP A C 1
ATOM 676 O O . ASP A 1 91 ? 15.945 7.133 3.412 1 98.38 91 ASP A O 1
ATOM 680 N N . ARG A 1 92 ? 18.062 6.965 4.262 1 98.75 92 ARG A N 1
ATOM 681 C CA . ARG A 1 92 ? 18.641 6.551 2.99 1 98.75 92 ARG A CA 1
ATOM 682 C C . ARG A 1 92 ? 18.375 5.074 2.715 1 98.75 92 ARG A C 1
ATOM 684 O O . ARG A 1 92 ? 18.422 4.25 3.627 1 98.75 92 ARG A O 1
ATOM 691 N N . HIS A 1 93 ? 18.094 4.758 1.493 1 98.88 93 HIS A N 1
ATOM 692 C CA . HIS A 1 93 ? 17.703 3.395 1.139 1 98.88 93 HIS A CA 1
ATOM 693 C C . HIS A 1 93 ? 18.078 3.078 -0.308 1 98.88 93 HIS A C 1
ATOM 695 O O . HIS A 1 93 ? 18.344 3.988 -1.095 1 98.88 93 HIS A O 1
ATOM 701 N N . ALA A 1 94 ? 18.141 1.806 -0.668 1 98.88 94 ALA A N 1
ATOM 702 C CA . ALA A 1 94 ? 18.422 1.25 -1.989 1 98.88 94 ALA A CA 1
ATOM 703 C C . ALA A 1 94 ? 17.75 -0.105 -2.17 1 98.88 94 ALA A C 1
ATOM 705 O O . ALA A 1 94 ? 17.25 -0.696 -1.204 1 98.88 94 ALA A O 1
ATOM 706 N N . LEU A 1 95 ? 17.672 -0.515 -3.471 1 98.88 95 LEU A N 1
ATOM 707 C CA . LEU A 1 95 ? 17.094 -1.836 -3.68 1 98.88 95 LEU A CA 1
ATOM 708 C C . LEU A 1 95 ? 17.672 -2.5 -4.922 1 98.88 95 LEU A C 1
ATOM 710 O O . LEU A 1 95 ? 18.234 -1.823 -5.785 1 98.88 95 LEU A O 1
ATOM 714 N N . ARG A 1 96 ? 17.578 -3.803 -4.949 1 98.94 96 ARG A N 1
ATOM 715 C CA . ARG A 1 96 ? 17.938 -4.645 -6.086 1 98.94 96 ARG A CA 1
ATOM 716 C C . ARG A 1 96 ? 16.906 -5.762 -6.277 1 98.94 96 ARG A C 1
ATOM 718 O O . ARG A 1 96 ? 16.641 -6.523 -5.344 1 98.94 96 ARG A O 1
ATOM 725 N N . ALA A 1 97 ? 16.406 -5.82 -7.539 1 98.94 97 ALA A N 1
ATOM 726 C CA . ALA A 1 97 ? 15.484 -6.906 -7.855 1 98.94 97 ALA A CA 1
ATOM 727 C C . ALA A 1 97 ? 16.234 -8.227 -8.039 1 98.94 97 ALA A C 1
ATOM 729 O O . ALA A 1 97 ? 17.031 -8.375 -8.969 1 98.94 97 ALA A O 1
ATOM 730 N N . VAL A 1 98 ? 15.93 -9.164 -7.164 1 98.94 98 VAL A N 1
ATOM 731 C CA . VAL A 1 98 ? 16.531 -10.492 -7.273 1 98.94 98 VAL A CA 1
ATOM 732 C C . VAL A 1 98 ? 15.844 -11.281 -8.391 1 98.94 98 VAL A C 1
ATOM 734 O O . VAL A 1 98 ? 16.5 -11.992 -9.148 1 98.94 98 VAL A O 1
ATOM 737 N N . THR A 1 99 ? 14.57 -11.266 -8.453 1 98.94 99 THR A N 1
ATOM 738 C CA . THR A 1 99 ? 13.734 -11.727 -9.562 1 98.94 99 THR A CA 1
ATOM 739 C C . THR A 1 99 ? 13 -10.555 -10.211 1 98.94 99 THR A C 1
ATOM 741 O O . THR A 1 99 ? 13.164 -9.406 -9.789 1 98.94 99 THR A O 1
ATOM 744 N N . ALA A 1 100 ? 12.266 -10.82 -11.336 1 98.81 100 ALA A N 1
ATOM 745 C CA . ALA A 1 100 ? 11.32 -9.797 -11.773 1 98.81 100 ALA A CA 1
ATOM 746 C C . ALA A 1 100 ? 10.352 -9.43 -10.648 1 98.81 100 ALA A C 1
ATOM 748 O O . ALA A 1 100 ? 9.852 -10.305 -9.938 1 98.81 100 ALA A O 1
ATOM 749 N N . CYS A 1 101 ? 10.195 -8.062 -10.477 1 98.88 101 CYS A N 1
ATOM 750 C CA . CYS A 1 101 ? 9.445 -7.602 -9.305 1 98.88 101 CYS A CA 1
ATOM 751 C C . CYS A 1 101 ? 8.375 -6.59 -9.703 1 98.88 101 CYS A C 1
ATOM 753 O O . CYS A 1 101 ? 8.508 -5.914 -10.727 1 98.88 101 CYS A O 1
ATOM 755 N N . ARG A 1 102 ? 7.32 -6.535 -8.945 1 98.81 102 ARG A N 1
ATOM 756 C CA . ARG A 1 102 ? 6.387 -5.414 -8.852 1 98.81 102 ARG A CA 1
ATOM 757 C C . ARG A 1 102 ? 6.336 -4.863 -7.43 1 98.81 102 ARG A C 1
ATOM 759 O O . ARG A 1 102 ? 6.289 -5.625 -6.465 1 98.81 102 ARG A O 1
ATOM 766 N N . MET A 1 103 ? 6.418 -3.553 -7.305 1 98.88 103 MET A N 1
ATOM 767 C CA . MET A 1 103 ? 6.508 -2.883 -6.012 1 98.88 103 MET A CA 1
ATOM 768 C C . MET A 1 103 ? 5.625 -1.641 -5.98 1 98.88 103 MET A C 1
ATOM 770 O O . MET A 1 103 ? 5.512 -0.928 -6.98 1 98.88 103 MET A O 1
ATOM 774 N N . GLN A 1 104 ? 5.008 -1.405 -4.84 1 98.94 104 GLN A N 1
ATOM 775 C CA . GLN A 1 104 ? 4.203 -0.203 -4.668 1 98.94 104 GLN A CA 1
ATOM 776 C C . GLN A 1 104 ? 4.789 0.705 -3.59 1 98.94 104 GLN A C 1
ATOM 778 O O . GLN A 1 104 ? 5.211 0.231 -2.533 1 98.94 104 GLN A O 1
ATOM 783 N N . LEU A 1 105 ? 4.812 1.973 -3.875 1 98.94 105 LEU A N 1
ATOM 784 C CA . LEU A 1 105 ? 5.098 3.006 -2.885 1 98.94 105 LEU A CA 1
ATOM 785 C C . LEU A 1 105 ? 3.84 3.807 -2.559 1 98.94 105 LEU A C 1
ATOM 787 O O . LEU A 1 105 ? 3.123 4.238 -3.463 1 98.94 105 LEU A O 1
ATOM 791 N N . VAL A 1 106 ? 3.535 3.975 -1.327 1 98.94 106 VAL A N 1
ATOM 792 C CA . VAL A 1 106 ? 2.637 5.027 -0.861 1 98.94 106 VAL A CA 1
ATOM 793 C C . VAL A 1 106 ? 3.43 6.082 -0.091 1 98.94 106 VAL A C 1
ATOM 795 O O . VAL A 1 106 ? 3.936 5.809 1.001 1 98.94 106 VAL A O 1
ATOM 798 N N . MET A 1 107 ? 3.535 7.254 -0.656 1 98.62 107 MET A N 1
ATOM 799 C CA . MET A 1 107 ? 4.301 8.359 -0.088 1 98.62 107 MET A CA 1
ATOM 800 C C . MET A 1 107 ? 3.377 9.359 0.602 1 98.62 107 MET A C 1
ATOM 802 O O . MET A 1 107 ? 2.375 9.789 0.025 1 98.62 107 MET A O 1
ATOM 806 N N . VAL A 1 108 ? 3.686 9.695 1.809 1 97.94 108 VAL A N 1
ATOM 807 C CA . VAL A 1 108 ? 2.805 10.523 2.629 1 97.94 108 VAL A CA 1
ATOM 808 C C . VAL A 1 108 ? 3.566 11.75 3.135 1 97.94 108 VAL A C 1
ATOM 810 O O . VAL A 1 108 ? 4.668 11.617 3.674 1 97.94 108 VAL A O 1
ATOM 813 N N . GLU A 1 109 ? 2.943 12.922 2.994 1 92.31 109 GLU A N 1
ATOM 814 C CA . GLU A 1 109 ? 3.537 14.148 3.504 1 92.31 109 GLU A CA 1
ATOM 815 C C . GLU A 1 109 ? 3.559 14.164 5.027 1 92.31 109 GLU A C 1
ATOM 817 O O . GLU A 1 109 ? 2.594 13.742 5.672 1 92.31 109 GLU A O 1
ATOM 822 N N . VAL A 1 110 ? 4.758 14.516 5.547 1 89.81 110 VAL A N 1
ATOM 823 C CA . VAL A 1 110 ? 4.855 14.609 7 1 89.81 110 VAL A CA 1
ATOM 824 C C . VAL A 1 110 ? 5 16.062 7.422 1 89.81 110 VAL A C 1
ATOM 826 O O . VAL A 1 110 ? 5.652 16.859 6.734 1 89.81 110 VAL A O 1
ATOM 829 N N . GLY A 1 111 ? 3.877 16.797 7.738 1 73 111 GLY A N 1
ATOM 830 C CA . GLY A 1 111 ? 3.977 18.172 8.211 1 73 111 GLY A CA 1
ATOM 831 C C . GLY A 1 111 ? 5.207 18.422 9.062 1 73 111 GLY A C 1
ATOM 832 O O . GLY A 1 111 ? 5.828 17.484 9.555 1 73 111 GLY A O 1
ATOM 833 N N . ASP A 1 112 ? 5.844 19.562 8.945 1 59.06 112 ASP A N 1
ATOM 834 C CA . ASP A 1 112 ? 6.883 20.016 9.867 1 59.06 112 ASP A CA 1
ATOM 835 C C . ASP A 1 112 ? 6.48 19.766 11.32 1 59.06 112 ASP A C 1
ATOM 837 O O . ASP A 1 112 ? 5.898 20.641 11.961 1 59.06 112 ASP A O 1
ATOM 841 N N . ARG A 1 113 ? 5.98 18.625 11.758 1 50.5 113 ARG A N 1
ATOM 842 C CA . ARG A 1 113 ? 5.621 18.484 13.164 1 50.5 113 ARG A CA 1
ATOM 843 C C . ARG A 1 113 ? 6.836 18.688 14.062 1 50.5 113 ARG A C 1
ATOM 845 O O . ARG A 1 113 ? 6.77 18.438 15.273 1 50.5 113 ARG A O 1
ATOM 852 N N . SER A 1 114 ? 8.07 18.656 13.703 1 43.09 114 SER A N 1
ATOM 853 C CA . SER A 1 114 ? 9.203 18.922 14.586 1 43.09 114 SER A CA 1
ATOM 854 C C . SER A 1 114 ? 9.094 20.297 15.234 1 43.09 114 SER A C 1
ATOM 856 O O . SER A 1 114 ? 9.695 20.547 16.266 1 43.09 114 SER A O 1
ATOM 858 N N . HIS A 1 115 ? 8.648 21.422 14.57 1 40.19 115 HIS A N 1
ATOM 859 C CA . HIS A 1 115 ? 9.133 22.656 15.172 1 40.19 115 HIS A CA 1
ATOM 860 C C . HIS A 1 115 ? 8.312 23.016 16.406 1 40.19 115 HIS A C 1
ATOM 862 O O . HIS A 1 115 ? 8.359 24.156 16.875 1 40.19 115 HIS A O 1
ATOM 868 N N . GLU A 1 116 ? 7.328 22.234 16.75 1 35.5 116 GLU A N 1
ATOM 869 C CA . GLU A 1 116 ? 6.926 22.891 18 1 35.5 116 GLU A CA 1
ATOM 870 C C . GLU A 1 116 ? 7.93 22.609 19.125 1 35.5 116 GLU A C 1
ATOM 872 O O . GLU A 1 116 ? 7.629 22.828 20.297 1 35.5 116 GLU A O 1
ATOM 877 N N . GLY A 1 117 ? 9.219 22.219 18.984 1 29.59 117 GLY A N 1
ATOM 878 C CA . GLY A 1 117 ? 9.969 22.609 20.172 1 29.59 117 GLY A CA 1
ATOM 879 C C . GLY A 1 117 ? 10.086 24.125 20.328 1 29.59 117 GLY A C 1
ATOM 880 O O . GLY A 1 117 ? 9.938 24.859 19.359 1 29.59 117 GLY A O 1
ATOM 881 N N . MET B 1 1 ? -2.039 -0.603 21 1 64.62 1 MET B N 1
ATOM 882 C CA . MET B 1 1 ? -1.129 -1.273 20.062 1 64.62 1 MET B CA 1
ATOM 883 C C . MET B 1 1 ? 0.211 -0.549 20 1 64.62 1 MET B C 1
ATOM 885 O O . MET B 1 1 ? 0.272 0.669 20.172 1 64.62 1 MET B O 1
ATOM 889 N N . PRO B 1 2 ? 1.247 -1.329 19.875 1 71.69 2 PRO B N 1
ATOM 890 C CA . PRO B 1 2 ? 2.523 -0.612 19.875 1 71.69 2 PRO B CA 1
ATOM 891 C C . PRO B 1 2 ? 2.652 0.364 18.703 1 71.69 2 PRO B C 1
ATOM 893 O O . PRO B 1 2 ? 2.158 0.089 17.609 1 71.69 2 PRO B O 1
ATOM 896 N N . THR B 1 3 ? 3.115 1.501 18.891 1 87.94 3 THR B N 1
ATOM 897 C CA . THR B 1 3 ? 3.279 2.543 17.891 1 87.94 3 THR B CA 1
ATOM 898 C C . THR B 1 3 ? 4.637 2.422 17.203 1 87.94 3 THR B C 1
ATOM 900 O O . THR B 1 3 ? 5.605 1.958 17.797 1 87.94 3 THR B O 1
ATOM 903 N N . THR B 1 4 ? 4.684 2.6 15.969 1 91.81 4 THR B N 1
ATOM 904 C CA . THR B 1 4 ? 5.898 2.799 15.188 1 91.81 4 THR B CA 1
ATOM 905 C C . THR B 1 4 ? 6.273 4.277 15.141 1 91.81 4 THR B C 1
ATOM 907 O O . THR B 1 4 ? 5.5 5.105 14.656 1 91.81 4 THR B O 1
ATOM 910 N N . PRO B 1 5 ? 7.473 4.586 15.727 1 94.62 5 PRO B N 1
ATOM 911 C CA . PRO B 1 5 ? 7.812 6.004 15.609 1 94.62 5 PRO B CA 1
ATOM 912 C C . PRO B 1 5 ? 7.902 6.469 14.156 1 94.62 5 PRO B C 1
ATOM 914 O O . PRO B 1 5 ? 8.383 5.723 13.297 1 94.62 5 PRO B O 1
ATOM 917 N N . VAL B 1 6 ? 7.414 7.684 13.891 1 95.88 6 VAL B N 1
ATOM 918 C CA . VAL B 1 6 ? 7.461 8.242 12.547 1 95.88 6 VAL B CA 1
ATOM 919 C C . VAL B 1 6 ? 8.906 8.258 12.039 1 95.88 6 VAL B C 1
ATOM 921 O O . VAL B 1 6 ? 9.156 8.07 10.852 1 95.88 6 VAL B O 1
ATOM 924 N N . SER B 1 7 ? 9.836 8.422 12.93 1 96.5 7 SER B N 1
ATOM 925 C CA . SER B 1 7 ? 11.242 8.664 12.594 1 96.5 7 SER B CA 1
ATOM 926 C C . SER B 1 7 ? 12.016 7.352 12.492 1 96.5 7 SER B C 1
ATOM 928 O O . SER B 1 7 ? 13.242 7.363 12.336 1 96.5 7 SER B O 1
ATOM 930 N N . GLU B 1 8 ? 11.375 6.234 12.625 1 96.31 8 GLU B N 1
ATOM 931 C CA . GLU B 1 8 ? 12.07 4.953 12.586 1 96.31 8 GLU B CA 1
ATOM 932 C C . GLU B 1 8 ? 11.477 4.035 11.523 1 96.31 8 GLU B C 1
ATOM 934 O O . GLU B 1 8 ? 10.297 3.686 11.578 1 96.31 8 GLU B O 1
ATOM 939 N N . SER B 1 9 ? 12.375 3.627 10.602 1 98.25 9 SER B N 1
ATOM 940 C CA . SER B 1 9 ? 11.961 2.672 9.586 1 98.25 9 SER B CA 1
ATOM 941 C C . SER B 1 9 ? 11.727 1.288 10.188 1 98.25 9 SER B C 1
ATOM 943 O O . SER B 1 9 ? 12.32 0.943 11.211 1 98.25 9 SER B O 1
ATOM 945 N N . LEU B 1 10 ? 10.906 0.525 9.461 1 97.75 10 LEU B N 1
ATOM 946 C CA . LEU B 1 10 ? 10.516 -0.778 9.984 1 97.75 10 LEU B CA 1
ATOM 947 C C . LEU B 1 10 ? 10.281 -1.775 8.859 1 97.75 10 LEU B C 1
ATO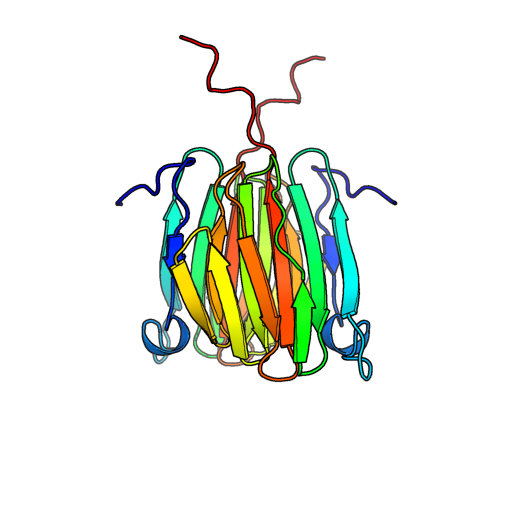M 949 O O . LEU B 1 10 ? 9.547 -1.486 7.906 1 97.75 10 LEU B O 1
ATOM 953 N N . PHE B 1 11 ? 10.938 -2.979 8.945 1 98.5 11 PHE B N 1
ATOM 954 C CA . PHE B 1 11 ? 10.641 -4.086 8.039 1 98.5 11 PHE B CA 1
ATOM 955 C C . PHE B 1 11 ? 9.602 -5.016 8.648 1 98.5 11 PHE B C 1
ATOM 957 O O . PHE B 1 11 ? 9.781 -5.527 9.75 1 98.5 11 PHE B O 1
ATOM 964 N N . ALA B 1 12 ? 8.539 -5.184 8.008 1 98.44 12 ALA B N 1
ATOM 965 C CA . ALA B 1 12 ? 7.574 -6.23 8.344 1 98.44 12 ALA B CA 1
ATOM 966 C C . ALA B 1 12 ? 7.637 -7.371 7.328 1 98.44 12 ALA B C 1
ATOM 968 O O . ALA B 1 12 ? 7.02 -7.301 6.266 1 98.44 12 ALA B O 1
ATOM 969 N N . LEU B 1 13 ? 8.266 -8.492 7.68 1 98.69 13 LEU B N 1
ATOM 970 C CA . LEU B 1 13 ? 8.578 -9.57 6.754 1 98.69 13 LEU B CA 1
ATOM 971 C C . LEU B 1 13 ? 7.789 -10.836 7.102 1 98.69 13 LEU B C 1
ATOM 973 O O . LEU B 1 13 ? 7.297 -10.969 8.227 1 98.69 13 LEU B O 1
ATOM 977 N N . GLY B 1 14 ? 7.66 -11.656 6.137 1 98.25 14 GLY B N 1
ATOM 978 C CA . GLY B 1 14 ? 7.02 -12.945 6.344 1 98.25 14 GLY B CA 1
ATOM 979 C C . GLY B 1 14 ? 5.527 -12.836 6.605 1 98.25 14 GLY B C 1
ATOM 980 O O . GLY B 1 14 ? 4.953 -13.664 7.312 1 98.25 14 GLY B O 1
ATOM 981 N N . LEU B 1 15 ? 4.922 -11.805 6.094 1 97.69 15 LEU B N 1
ATOM 982 C CA . LEU B 1 15 ? 3.527 -11.516 6.41 1 97.69 15 LEU B CA 1
ATOM 983 C C . LEU B 1 15 ? 2.604 -12.562 5.801 1 97.69 15 LEU B C 1
ATOM 985 O O . LEU B 1 15 ? 1.57 -12.898 6.383 1 97.69 15 LEU B O 1
ATOM 989 N N . SER B 1 16 ? 2.957 -13.039 4.605 1 95.06 16 SER B N 1
ATOM 990 C CA . SER B 1 16 ? 2.137 -14.062 3.971 1 95.06 16 SER B CA 1
ATOM 991 C C . SER B 1 16 ? 2.016 -15.305 4.852 1 95.06 16 SER B C 1
ATOM 993 O O . SER B 1 16 ? 0.96 -15.938 4.898 1 95.06 16 SER B O 1
ATOM 995 N N . GLY B 1 17 ? 3.068 -15.641 5.508 1 96.31 17 GLY B N 1
ATOM 996 C CA . GLY B 1 17 ? 3.064 -16.797 6.402 1 96.31 17 GLY B CA 1
ATOM 997 C C . GLY B 1 17 ? 2.492 -16.484 7.77 1 96.31 17 GLY B C 1
ATOM 998 O O . GLY B 1 17 ? 1.83 -17.312 8.383 1 96.31 17 GLY B O 1
ATOM 999 N N . ALA B 1 18 ? 2.732 -15.32 8.258 1 97.69 18 ALA B N 1
ATOM 1000 C CA . ALA B 1 18 ? 2.363 -14.93 9.617 1 97.69 18 ALA B CA 1
ATOM 1001 C C . ALA B 1 18 ? 0.867 -14.641 9.719 1 97.69 18 ALA B C 1
ATOM 1003 O O . ALA B 1 18 ? 0.302 -14.633 10.812 1 97.69 18 ALA B O 1
ATOM 1004 N N . LEU B 1 19 ? 0.22 -14.383 8.586 1 98.12 19 LEU B N 1
ATOM 1005 C CA . LEU B 1 19 ? -1.206 -14.078 8.531 1 98.12 19 LEU B CA 1
ATOM 1006 C C . LEU B 1 19 ? -1.899 -14.922 7.465 1 98.12 19 LEU B C 1
ATOM 1008 O O . LEU B 1 19 ? -2.34 -14.391 6.441 1 98.12 19 LEU B O 1
ATOM 1012 N N . PRO B 1 20 ? -2.041 -16.156 7.688 1 98.12 20 PRO B N 1
ATOM 1013 C CA . PRO B 1 20 ? -2.674 -17.031 6.695 1 98.12 20 PRO B CA 1
ATOM 1014 C C . PRO B 1 20 ? -4.18 -16.781 6.574 1 98.12 20 PRO B C 1
ATOM 1016 O O . PRO B 1 20 ? -4.793 -16.219 7.48 1 98.12 20 PRO B O 1
ATOM 1019 N N . VAL B 1 21 ? -4.695 -17.156 5.449 1 98.44 21 VAL B N 1
ATOM 1020 C CA . VAL B 1 21 ? -6.148 -17.188 5.32 1 98.44 21 VAL B CA 1
ATOM 1021 C C . VAL B 1 21 ? -6.723 -18.297 6.207 1 98.44 21 VAL B C 1
ATOM 1023 O O . VAL B 1 21 ? -6.246 -19.422 6.188 1 98.44 21 VAL B O 1
ATOM 1026 N N . SER B 1 22 ? -7.719 -17.891 7.055 1 98.38 22 SER B N 1
ATOM 1027 C CA . SER B 1 22 ? -8.406 -18.844 7.914 1 98.38 22 SER B CA 1
ATOM 1028 C C . SER B 1 22 ? -9.812 -19.141 7.402 1 98.38 22 SER B C 1
ATOM 1030 O O . SER B 1 22 ? -10.5 -18.25 6.906 1 98.38 22 SER B O 1
ATOM 1032 N N . ARG B 1 23 ? -10.195 -20.359 7.574 1 98.19 23 ARG B N 1
ATOM 1033 C CA . ARG B 1 23 ? -11.492 -20.797 7.059 1 98.19 23 ARG B CA 1
ATOM 1034 C C . ARG B 1 23 ? -12.625 -19.953 7.645 1 98.19 23 ARG B C 1
ATOM 1036 O O . ARG B 1 23 ? -12.688 -19.75 8.859 1 98.19 23 ARG B O 1
ATOM 1043 N N . ASP B 1 24 ? -13.453 -19.484 6.758 1 98.44 24 ASP B N 1
ATOM 1044 C CA . ASP B 1 24 ? -14.672 -18.766 7.098 1 98.44 24 ASP B CA 1
ATOM 1045 C C . ASP B 1 24 ? -14.383 -17.609 8.055 1 98.44 24 ASP B C 1
ATOM 1047 O O . ASP B 1 24 ? -15.148 -17.359 8.984 1 98.44 24 ASP B O 1
ATOM 1051 N N . ALA B 1 25 ? -13.281 -16.953 7.809 1 98.56 25 ALA B N 1
ATOM 1052 C CA . ALA B 1 25 ? -12.914 -15.898 8.758 1 98.56 25 ALA B CA 1
ATOM 1053 C C . ALA B 1 25 ? -12.25 -14.719 8.039 1 98.56 25 ALA B C 1
ATOM 1055 O O . ALA B 1 25 ? -11.805 -14.852 6.902 1 98.56 25 ALA B O 1
ATOM 1056 N N . THR B 1 26 ? -12.344 -13.641 8.648 1 98.62 26 THR B N 1
ATOM 1057 C CA . THR B 1 26 ? -11.531 -12.461 8.352 1 98.62 26 THR B CA 1
ATOM 1058 C C . THR B 1 26 ? -10.516 -12.211 9.461 1 98.62 26 THR B C 1
ATOM 1060 O O . THR B 1 26 ? -10.867 -12.234 10.648 1 98.62 26 THR B O 1
ATOM 1063 N N . THR B 1 27 ? -9.297 -12.062 9.094 1 98.5 27 THR B N 1
ATOM 1064 C CA . THR B 1 27 ? -8.266 -11.719 10.062 1 98.5 27 THR B CA 1
ATOM 1065 C C . THR B 1 27 ? -7.473 -10.5 9.602 1 98.5 27 THR B C 1
ATOM 1067 O O . THR B 1 27 ? -7.543 -10.117 8.43 1 98.5 27 THR B O 1
ATOM 1070 N N . SER B 1 28 ? -6.832 -9.828 10.57 1 98.31 28 SER B N 1
ATOM 1071 C CA . SER B 1 28 ? -6.051 -8.648 10.219 1 98.31 28 SER B CA 1
ATOM 1072 C C . SER B 1 28 ? -4.855 -8.477 11.148 1 98.31 28 SER B C 1
ATOM 1074 O O . SER B 1 28 ? -4.789 -9.109 12.203 1 98.31 28 SER B O 1
ATOM 1076 N N . ARG B 1 29 ? -3.918 -7.707 10.688 1 97.75 29 ARG B N 1
ATOM 1077 C CA . ARG B 1 29 ? -2.723 -7.348 11.445 1 97.75 29 ARG B CA 1
AT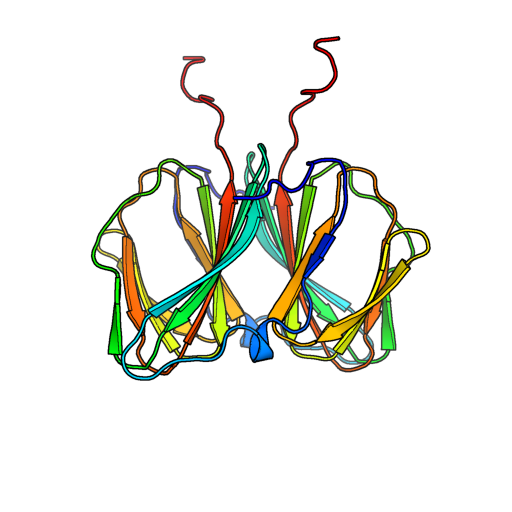OM 1078 C C . ARG B 1 29 ? -2.293 -5.918 11.148 1 97.75 29 ARG B C 1
ATOM 1080 O O . ARG B 1 29 ? -2.152 -5.539 9.977 1 97.75 29 ARG B O 1
ATOM 1087 N N . VAL B 1 30 ? -2.139 -5.129 12.211 1 98.44 30 VAL B N 1
ATOM 1088 C CA . VAL B 1 30 ? -1.535 -3.809 12.055 1 98.44 30 VAL B CA 1
ATOM 1089 C C . VAL B 1 30 ? -0.022 -3.949 11.906 1 98.44 30 VAL B C 1
ATOM 1091 O O . VAL B 1 30 ? 0.638 -4.555 12.75 1 98.44 30 VAL B O 1
ATOM 1094 N N . VAL B 1 31 ? 0.537 -3.314 10.828 1 97.75 31 VAL B N 1
ATOM 1095 C CA . VAL B 1 31 ? 1.958 -3.527 10.578 1 97.75 31 VAL B CA 1
ATOM 1096 C C . VAL B 1 31 ? 2.725 -2.227 10.805 1 97.75 31 VAL B C 1
ATOM 1098 O O . VAL B 1 31 ? 3.914 -2.248 11.125 1 97.75 31 VAL B O 1
ATOM 1101 N N . VAL B 1 32 ? 2.096 -1.104 10.57 1 97.94 32 VAL B N 1
ATOM 1102 C CA . VAL B 1 32 ? 2.609 0.232 10.852 1 97.94 32 VAL B CA 1
ATOM 1103 C C . VAL B 1 32 ? 1.533 1.062 11.547 1 97.94 32 VAL B C 1
ATOM 1105 O O . VAL B 1 32 ? 0.368 1.047 11.148 1 97.94 32 VAL B O 1
ATOM 1108 N N . ASN B 1 33 ? 1.897 1.756 12.586 1 97.81 33 ASN B N 1
ATOM 1109 C CA . ASN B 1 33 ? 0.962 2.613 13.305 1 97.81 33 ASN B CA 1
ATOM 1110 C C . ASN B 1 33 ? 1.661 3.838 13.891 1 97.81 33 ASN B C 1
ATOM 1112 O O . ASN B 1 33 ? 2.369 3.732 14.898 1 97.81 33 ASN B O 1
ATOM 1116 N N . ASN B 1 34 ? 1.49 4.965 13.281 1 95.62 34 ASN B N 1
ATOM 1117 C CA . ASN B 1 34 ? 2.018 6.215 13.828 1 95.62 34 ASN B CA 1
ATOM 1118 C C . ASN B 1 34 ? 1.096 7.391 13.523 1 95.62 34 ASN B C 1
ATOM 1120 O O . ASN B 1 34 ? -0.038 7.199 13.086 1 95.62 34 ASN B O 1
ATOM 1124 N N . ASP B 1 35 ? 1.509 8.625 13.828 1 91.06 35 ASP B N 1
ATOM 1125 C CA . ASP B 1 35 ? 0.648 9.797 13.758 1 91.06 35 ASP B CA 1
ATOM 1126 C C . ASP B 1 35 ? 0.354 10.18 12.305 1 91.06 35 ASP B C 1
ATOM 1128 O O . ASP B 1 35 ? -0.594 10.914 12.031 1 91.06 35 ASP B O 1
ATOM 1132 N N . VAL B 1 36 ? 1.093 9.617 11.422 1 93.62 36 VAL B N 1
ATOM 1133 C CA . VAL B 1 36 ? 1.007 10.047 10.031 1 93.62 36 VAL B CA 1
ATOM 1134 C C . VAL B 1 36 ? 0.193 9.031 9.227 1 93.62 36 VAL B C 1
ATOM 1136 O O . VAL B 1 36 ? -0.609 9.406 8.367 1 93.62 36 VAL B O 1
ATOM 1139 N N . LEU B 1 37 ? 0.435 7.781 9.578 1 96.94 37 LEU B N 1
ATOM 1140 C CA . LEU B 1 37 ? -0.245 6.746 8.805 1 96.94 37 LEU B CA 1
ATOM 1141 C C . LEU B 1 37 ? -0.385 5.465 9.617 1 96.94 37 LEU B C 1
ATOM 1143 O O . LEU B 1 37 ? 0.271 5.305 10.648 1 96.94 37 LEU B O 1
ATOM 1147 N N . ARG B 1 38 ? -1.324 4.645 9.172 1 98.19 38 ARG B N 1
ATOM 1148 C CA . ARG B 1 38 ? -1.541 3.295 9.688 1 98.19 38 ARG B CA 1
ATOM 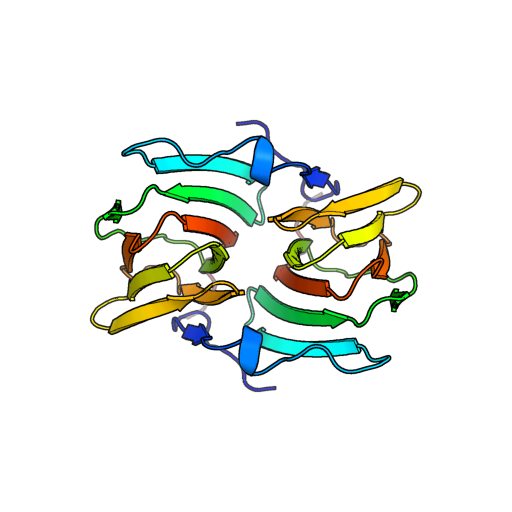1149 C C . ARG B 1 38 ? -1.668 2.293 8.547 1 98.19 38 ARG B C 1
ATOM 1151 O O . ARG B 1 38 ? -2.408 2.525 7.586 1 98.19 38 ARG B O 1
ATOM 1158 N N . THR B 1 39 ? -0.866 1.167 8.586 1 98.75 39 THR B N 1
ATOM 1159 C CA . THR B 1 39 ? -0.957 0.094 7.605 1 98.75 39 THR B CA 1
ATOM 1160 C C . THR B 1 39 ? -1.53 -1.172 8.234 1 98.75 39 THR B C 1
ATOM 1162 O O . THR B 1 39 ? -1.029 -1.644 9.258 1 98.75 39 THR B O 1
ATOM 1165 N N . VAL B 1 40 ? -2.557 -1.683 7.617 1 98.75 40 VAL B N 1
ATOM 1166 C CA . VAL B 1 40 ? -3.189 -2.914 8.078 1 98.75 40 VAL B CA 1
ATOM 1167 C C . VAL B 1 40 ? -3.25 -3.922 6.934 1 98.75 40 VAL B C 1
ATOM 1169 O O . VAL B 1 40 ? -3.596 -3.568 5.805 1 98.75 40 VAL B O 1
ATOM 1172 N N . VAL B 1 41 ? -2.906 -5.16 7.219 1 98.81 41 VAL B N 1
ATOM 1173 C CA . VAL B 1 41 ? -3.074 -6.25 6.262 1 98.81 41 VAL B CA 1
ATOM 1174 C C . VAL B 1 41 ? -4.223 -7.152 6.703 1 98.81 41 VAL B C 1
ATOM 1176 O O . VAL B 1 41 ? -4.332 -7.496 7.883 1 98.81 41 VAL B O 1
ATOM 1179 N N . PHE B 1 42 ? -5.027 -7.5 5.723 1 98.88 42 PHE B N 1
ATOM 1180 C CA . PHE B 1 42 ? -6.176 -8.359 5.969 1 98.88 42 PHE B CA 1
ATOM 1181 C C . PHE B 1 42 ? -6.082 -9.641 5.148 1 98.88 42 PHE B C 1
ATOM 1183 O O . PHE B 1 42 ? -5.57 -9.633 4.027 1 98.88 42 PHE B O 1
ATOM 1190 N N . THR B 1 43 ? -6.637 -10.688 5.711 1 98.88 43 THR B N 1
ATOM 1191 C CA . THR B 1 43 ? -6.961 -11.867 4.922 1 98.88 43 THR B CA 1
ATOM 1192 C C . THR B 1 43 ? -8.445 -12.195 5.031 1 98.88 43 THR B C 1
ATOM 1194 O O . THR B 1 43 ? -9.055 -12.016 6.09 1 98.88 43 THR B O 1
ATOM 1197 N N . PHE B 1 44 ? -8.992 -12.602 4.008 1 98.88 44 PHE B N 1
ATOM 1198 C CA . PHE B 1 44 ? -10.383 -13.016 3.893 1 98.88 44 PHE B CA 1
ATOM 1199 C C . PHE B 1 44 ? -10.484 -14.398 3.256 1 98.88 44 PHE B C 1
ATOM 1201 O O . PHE B 1 44 ? -9.898 -14.641 2.195 1 98.88 44 PHE B O 1
ATOM 1208 N N . ASP B 1 45 ? -11.25 -15.281 3.902 1 98.88 45 ASP B N 1
ATOM 1209 C CA . ASP B 1 45 ? -11.648 -16.453 3.139 1 98.88 45 ASP B CA 1
ATOM 1210 C C . ASP B 1 45 ? -12.68 -16.094 2.074 1 98.88 45 ASP B C 1
ATOM 1212 O O . ASP B 1 45 ? -13.336 -15.055 2.164 1 98.88 45 ASP B O 1
ATOM 1216 N N . ALA B 1 46 ? -12.727 -16.969 1.041 1 98.88 46 ALA B N 1
ATOM 1217 C CA . ALA B 1 46 ? -13.719 -16.75 -0.012 1 98.88 46 ALA B CA 1
ATOM 1218 C C . ALA B 1 46 ? -15.117 -16.594 0.577 1 98.88 46 ALA B C 1
ATOM 1220 O O . ALA B 1 46 ? -15.516 -17.344 1.472 1 98.88 46 ALA B O 1
ATOM 1221 N N . GLY B 1 47 ? -15.773 -15.531 0.142 1 98.81 47 GLY B N 1
ATOM 1222 C CA . GLY B 1 47 ? -17.141 -15.32 0.564 1 98.81 47 GLY B CA 1
ATOM 1223 C C . GLY B 1 47 ? -17.266 -14.344 1.724 1 98.81 47 GLY B C 1
ATOM 1224 O O . GLY B 1 47 ? -18.359 -13.836 1.998 1 98.81 47 GLY B O 1
ATOM 1225 N N . GLN B 1 48 ? -16.219 -14.133 2.508 1 98.88 48 GLN B N 1
ATOM 1226 C CA . GLN B 1 48 ? -16.266 -13.172 3.604 1 98.88 48 GLN B CA 1
ATOM 1227 C C . GLN B 1 48 ? -16.516 -11.758 3.086 1 98.88 48 GLN B C 1
ATOM 1229 O O . GLN B 1 48 ? -16.125 -11.43 1.966 1 98.88 48 GLN B O 1
ATOM 1234 N N . GLU B 1 49 ? -17.203 -10.961 3.945 1 98.62 49 GLU B N 1
ATOM 1235 C CA . GLU B 1 49 ? -17.578 -9.602 3.559 1 98.62 49 GLU B CA 1
ATOM 1236 C C . GLU B 1 49 ? -17.328 -8.617 4.695 1 98.62 49 GLU B C 1
ATOM 1238 O O . GLU B 1 49 ? -17.25 -9.008 5.859 1 98.62 49 GLU B O 1
ATOM 1243 N N . LEU B 1 50 ? -17.125 -7.41 4.328 1 98.38 50 LEU B N 1
ATOM 1244 C CA . LEU B 1 50 ? -17.266 -6.27 5.23 1 98.38 50 LEU B CA 1
ATOM 1245 C C . LEU B 1 50 ? -18.406 -5.367 4.797 1 98.38 50 LEU B C 1
ATOM 1247 O O . LEU B 1 50 ? -18.406 -4.844 3.68 1 98.38 50 LEU B O 1
ATOM 1251 N N . THR B 1 51 ? -19.328 -5.227 5.684 1 97.88 51 THR B N 1
ATOM 1252 C CA . THR B 1 51 ? -20.516 -4.41 5.391 1 97.88 51 THR B CA 1
ATOM 1253 C C . THR B 1 51 ? -20.141 -2.936 5.293 1 97.88 51 THR B C 1
ATOM 1255 O O . THR B 1 51 ? -19.047 -2.535 5.723 1 97.88 51 THR B O 1
ATOM 1258 N N . GLU B 1 52 ? -21.078 -2.203 4.75 1 98.19 52 GLU B N 1
ATOM 1259 C CA . GLU B 1 52 ? -20.812 -0.806 4.43 1 98.19 52 GLU B CA 1
ATOM 1260 C C . GLU B 1 52 ? -20.391 -0.025 5.676 1 98.19 52 GLU B C 1
ATOM 1262 O O . GLU B 1 52 ? -21.031 -0.147 6.727 1 98.19 52 GLU B O 1
ATOM 1267 N N . HIS B 1 53 ? -19.375 0.803 5.543 1 98.38 53 HIS B N 1
ATOM 1268 C CA . HIS B 1 53 ? -18.859 1.697 6.578 1 98.38 53 HIS B CA 1
ATOM 1269 C C . HIS B 1 53 ? -18.031 2.82 5.977 1 98.38 53 HIS B C 1
ATOM 1271 O O . HIS B 1 53 ? -17.859 2.887 4.754 1 98.38 53 HIS B O 1
ATOM 1277 N N . ALA B 1 54 ? -17.578 3.805 6.805 1 98.19 54 ALA B N 1
ATOM 1278 C CA . ALA B 1 54 ? -16.766 4.918 6.328 1 98.19 54 ALA B CA 1
ATOM 1279 C C . ALA B 1 54 ? -15.555 5.133 7.227 1 98.19 54 ALA B C 1
ATOM 1281 O O . ALA B 1 54 ? -15.531 4.672 8.367 1 98.19 54 ALA B O 1
ATOM 1282 N N . SER B 1 55 ? -14.57 5.684 6.668 1 97.69 55 SER B N 1
ATOM 1283 C CA . SER B 1 55 ? -13.391 6.133 7.395 1 97.69 55 SER B CA 1
ATOM 1284 C C . SER B 1 55 ? -13.172 7.633 7.215 1 97.69 55 SER B C 1
ATOM 1286 O O . SER B 1 55 ? -13.305 8.156 6.105 1 97.69 55 SER B O 1
ATOM 1288 N N . PRO B 1 56 ? -12.867 8.367 8.336 1 97 56 PRO B N 1
ATOM 1289 C CA . PRO B 1 56 ? -12.523 9.781 8.172 1 97 56 PRO B CA 1
ATOM 1290 C C . PRO B 1 56 ? -11.156 9.984 7.527 1 97 56 PRO B C 1
ATOM 1292 O O . PRO B 1 56 ? -10.797 11.109 7.176 1 97 56 PRO B O 1
ATOM 1295 N N . ARG B 1 57 ? -10.328 9.016 7.355 1 97.69 57 ARG B N 1
ATOM 1296 C CA . ARG B 1 57 ? -8.992 9.078 6.777 1 97.69 57 ARG B CA 1
ATOM 1297 C C . ARG B 1 57 ? -9.031 8.828 5.273 1 97.69 57 ARG B C 1
ATOM 1299 O O . ARG B 1 57 ? -10 8.25 4.762 1 97.69 57 ARG B O 1
ATOM 1306 N N . ALA B 1 58 ? -8.023 9.383 4.562 1 98.19 58 ALA B N 1
ATOM 1307 C CA . ALA B 1 58 ? -7.75 8.891 3.217 1 98.19 58 ALA B CA 1
ATOM 1308 C C . ALA B 1 58 ? -7.145 7.488 3.26 1 98.19 58 ALA B C 1
ATOM 1310 O O . ALA B 1 58 ? -6.297 7.199 4.109 1 98.19 58 ALA B O 1
ATOM 1311 N N . VAL B 1 59 ? -7.605 6.605 2.375 1 98.81 59 VAL B N 1
ATOM 1312 C CA . VAL B 1 59 ? -7.148 5.223 2.449 1 98.81 59 VAL B CA 1
ATOM 1313 C C . VAL B 1 59 ? -6.703 4.75 1.068 1 98.81 59 VAL B C 1
ATOM 1315 O O . VAL B 1 59 ? -7.398 4.977 0.074 1 98.81 59 VAL B O 1
ATOM 1318 N N . VAL B 1 60 ? -5.543 4.176 0.937 1 98.88 60 VAL B N 1
ATOM 1319 C CA . VAL B 1 60 ? -5.152 3.402 -0.236 1 98.88 60 VAL B CA 1
ATOM 1320 C C . VAL B 1 60 ? -5.383 1.915 0.027 1 98.88 60 VAL B C 1
ATOM 1322 O O . VAL B 1 60 ? -4.828 1.353 0.973 1 98.88 60 VAL B O 1
ATOM 1325 N N . VAL B 1 61 ? -6.199 1.269 -0.77 1 98.94 61 VAL B N 1
ATOM 1326 C CA . VAL B 1 61 ? -6.465 -0.166 -0.731 1 98.94 61 VAL B CA 1
ATOM 1327 C C . VAL B 1 61 ? -5.703 -0.862 -1.856 1 98.94 61 VAL B C 1
ATOM 1329 O O . VAL B 1 61 ? -5.777 -0.446 -3.016 1 98.94 61 VAL B O 1
ATOM 1332 N N . THR B 1 62 ? -4.98 -1.821 -1.543 1 98.94 62 THR B N 1
ATOM 1333 C CA . THR B 1 62 ? -4.312 -2.637 -2.551 1 98.94 62 THR B CA 1
ATOM 1334 C C . THR B 1 62 ? -4.656 -4.113 -2.367 1 98.94 62 THR B C 1
ATOM 1336 O O . THR B 1 62 ? -4.52 -4.656 -1.27 1 98.94 62 THR B O 1
ATOM 1339 N N . LEU B 1 63 ? -5.152 -4.746 -3.402 1 98.94 63 LEU B N 1
ATOM 1340 C CA . LEU B 1 63 ? -5.363 -6.188 -3.334 1 98.94 63 LEU B CA 1
ATOM 1341 C C . LEU B 1 63 ? -4.066 -6.941 -3.613 1 98.94 63 LEU B C 1
ATOM 1343 O O . LEU B 1 63 ? -3.508 -6.84 -4.707 1 98.94 63 LEU B O 1
ATOM 1347 N N . LEU B 1 64 ? -3.637 -7.68 -2.672 1 98.69 64 LEU B N 1
ATOM 1348 C CA . LEU B 1 64 ? -2.348 -8.359 -2.762 1 98.69 64 LEU B CA 1
ATOM 1349 C C . LEU B 1 64 ? -2.508 -9.75 -3.373 1 98.69 64 LEU B C 1
ATOM 1351 O O . LEU B 1 64 ? -1.582 -10.258 -4.004 1 98.69 64 LEU B O 1
ATOM 1355 N N . GLU B 1 65 ? -3.59 -10.375 -3.088 1 98.44 65 GLU B N 1
ATOM 1356 C CA . GLU B 1 65 ? -3.92 -11.711 -3.58 1 98.44 65 GLU B CA 1
ATOM 1357 C C . GLU B 1 65 ? -5.426 -11.883 -3.754 1 98.44 65 GLU B C 1
ATOM 1359 O O . GLU B 1 65 ? -6.207 -11.406 -2.926 1 98.44 65 GLU B O 1
ATOM 1364 N N . GLY B 1 66 ? -5.797 -12.547 -4.828 1 98.56 66 GLY B N 1
ATOM 1365 C CA . GLY B 1 66 ? -7.176 -12.984 -4.98 1 98.56 66 GLY B CA 1
ATOM 1366 C C . GLY B 1 66 ? -8 -12.062 -5.852 1 98.56 66 GLY B C 1
ATOM 1367 O O . GLY B 1 66 ? -7.461 -11.344 -6.695 1 98.56 66 GLY B O 1
ATOM 1368 N N . GLU B 1 67 ? -9.312 -12.258 -5.793 1 98.88 67 GLU B N 1
ATOM 1369 C CA . GLU B 1 67 ? -10.336 -11.461 -6.465 1 98.88 67 GLU B CA 1
ATOM 1370 C C . GLU B 1 67 ? -11.398 -10.984 -5.48 1 98.88 67 GLU B C 1
ATOM 1372 O O . GLU B 1 67 ? -11.875 -11.758 -4.652 1 98.88 67 GLU B O 1
ATOM 1377 N N . MET B 1 68 ? -11.75 -9.703 -5.582 1 98.94 68 MET B N 1
ATOM 1378 C CA . MET B 1 68 ? -12.633 -9.094 -4.59 1 98.94 68 MET B CA 1
ATOM 1379 C C . MET B 1 68 ? -13.586 -8.102 -5.25 1 98.94 68 MET B C 1
ATOM 1381 O O . MET B 1 68 ? -13.172 -7.312 -6.105 1 98.94 68 MET B O 1
ATOM 1385 N N . ASP B 1 69 ? -14.836 -8.211 -4.922 1 98.94 69 ASP B N 1
ATOM 1386 C CA . ASP B 1 69 ? -15.766 -7.141 -5.262 1 98.94 69 ASP B CA 1
ATOM 1387 C C . ASP B 1 69 ? -15.703 -6.012 -4.234 1 98.94 69 ASP B C 1
ATOM 1389 O O . ASP B 1 69 ? -15.891 -6.242 -3.041 1 98.94 69 ASP B O 1
ATOM 1393 N N . PHE B 1 70 ? -15.398 -4.785 -4.668 1 98.94 70 PHE B N 1
ATOM 1394 C CA . PHE B 1 70 ? -15.289 -3.623 -3.793 1 98.94 70 PHE B CA 1
ATOM 1395 C C . PHE B 1 70 ? -16.25 -2.525 -4.223 1 98.94 70 PHE B C 1
ATOM 1397 O O . PHE B 1 70 ? -16.297 -2.15 -5.398 1 98.94 70 PHE B O 1
ATOM 1404 N N . SER B 1 71 ? -17.016 -2.033 -3.25 1 98.88 71 SER B N 1
ATOM 1405 C CA . SER B 1 71 ? -18.016 -1.018 -3.549 1 98.88 71 SER B CA 1
ATOM 1406 C C . SER B 1 71 ? -17.672 0.315 -2.896 1 98.88 71 SER B C 1
ATOM 1408 O O . SER B 1 71 ? -17.219 0.351 -1.748 1 98.88 71 SER B O 1
ATOM 1410 N N . VAL B 1 72 ? -17.812 1.379 -3.65 1 98.75 72 VAL B N 1
ATOM 1411 C CA . VAL B 1 72 ? -17.766 2.758 -3.176 1 98.75 72 VAL B CA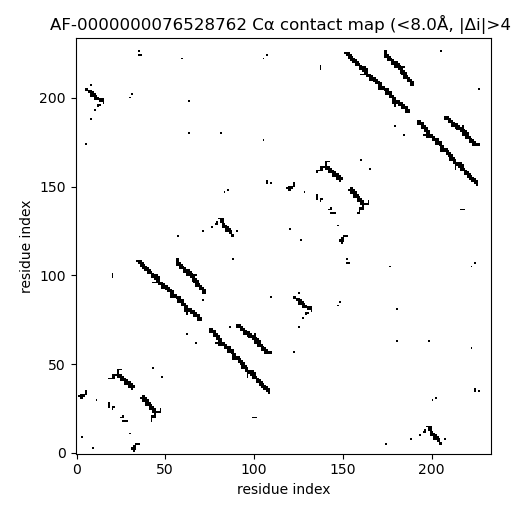 1
ATOM 1412 C C . VAL B 1 72 ? -19.016 3.51 -3.611 1 98.75 72 VAL B C 1
ATOM 1414 O O . VAL B 1 72 ? -19.188 3.803 -4.797 1 98.75 72 VAL B O 1
ATOM 1417 N N . GLY B 1 73 ? -19.797 3.852 -2.631 1 96.62 73 GLY B N 1
ATOM 1418 C CA . GLY B 1 73 ? -21.109 4.344 -3 1 96.62 73 GLY B CA 1
ATOM 1419 C C . GLY B 1 73 ? -21.891 3.373 -3.869 1 96.62 73 GLY B C 1
ATOM 1420 O O . GLY B 1 73 ? -22.078 2.213 -3.496 1 96.62 73 GLY B O 1
ATOM 1421 N N . GLU B 1 74 ? -22.203 3.838 -5.047 1 95.62 74 GLU B N 1
ATOM 1422 C CA . GLU B 1 74 ? -23.016 3.02 -5.934 1 95.62 74 GLU B CA 1
ATOM 1423 C C . GLU B 1 74 ? -22.156 2.256 -6.934 1 95.62 74 GLU B C 1
ATOM 1425 O O . GLU B 1 74 ? -22.656 1.435 -7.699 1 95.62 74 GLU B O 1
ATOM 1430 N N . ARG B 1 75 ? -20.953 2.521 -6.875 1 98.06 75 ARG B N 1
ATOM 1431 C CA . ARG B 1 75 ? -20.047 1.872 -7.82 1 98.06 75 ARG B CA 1
ATOM 1432 C C . ARG B 1 75 ? -19.406 0.63 -7.203 1 98.06 75 ARG B C 1
ATOM 1434 O O . ARG B 1 75 ? -18.891 0.68 -6.082 1 98.06 75 ARG B O 1
ATOM 1441 N N . THR B 1 76 ? -19.5 -0.472 -7.945 1 98.69 76 THR B N 1
ATOM 1442 C CA . THR B 1 76 ? -18.828 -1.704 -7.543 1 98.69 76 THR B CA 1
ATOM 1443 C C . THR B 1 76 ? -17.875 -2.182 -8.633 1 98.69 76 THR B C 1
ATOM 1445 O O . THR B 1 76 ? -18.234 -2.207 -9.812 1 98.69 76 THR B O 1
ATOM 1448 N N . GLU B 1 77 ? -16.703 -2.479 -8.234 1 98.94 77 GLU B N 1
ATOM 1449 C CA . GLU B 1 77 ? -15.711 -2.998 -9.18 1 98.94 77 GLU B CA 1
ATOM 1450 C C . GLU B 1 77 ? -15.141 -4.332 -8.703 1 98.94 77 GLU B C 1
ATOM 1452 O O . GLU B 1 77 ? -14.992 -4.559 -7.496 1 98.94 77 GLU B O 1
ATOM 1457 N N . ARG B 1 78 ? -14.875 -5.227 -9.68 1 98.94 78 ARG B N 1
ATOM 1458 C CA . ARG B 1 78 ? -14.078 -6.422 -9.406 1 98.94 78 ARG B CA 1
ATOM 1459 C C . ARG B 1 78 ? -12.586 -6.102 -9.43 1 98.94 78 ARG B C 1
ATOM 1461 O O . ARG B 1 78 ? -12.031 -5.773 -10.484 1 98.94 78 ARG B O 1
ATOM 1468 N N . MET B 1 79 ? -11.984 -6.234 -8.25 1 98.88 79 MET B N 1
ATOM 1469 C CA . MET B 1 79 ? -10.547 -6.008 -8.148 1 98.88 79 MET B CA 1
ATOM 1470 C C . MET B 1 79 ? -9.773 -7.32 -8.273 1 98.88 79 MET B C 1
ATOM 1472 O O . MET B 1 79 ? -10.211 -8.352 -7.758 1 98.88 79 MET B O 1
ATOM 1476 N N . SER B 1 80 ? -8.633 -7.246 -8.945 1 98.69 80 SER B N 1
ATOM 1477 C CA . SER B 1 80 ? -7.688 -8.359 -9.031 1 98.69 80 SER B CA 1
ATOM 1478 C C . SER B 1 80 ? -6.348 -7.992 -8.406 1 98.69 80 SER B C 1
ATOM 1480 O O . SER B 1 80 ? -6.098 -6.824 -8.102 1 98.69 80 SER B O 1
ATOM 1482 N N . THR B 1 81 ? -5.562 -9.031 -8.188 1 98.38 81 THR B N 1
ATOM 1483 C CA . THR B 1 81 ? -4.258 -8.859 -7.559 1 98.38 81 THR B CA 1
ATOM 1484 C C . THR B 1 81 ? -3.496 -7.707 -8.203 1 98.38 81 THR B C 1
ATOM 1486 O O . THR B 1 81 ? -3.369 -7.648 -9.43 1 98.38 81 THR B O 1
ATOM 1489 N N . GLY B 1 82 ? -3.072 -6.773 -7.383 1 98.31 82 GLY B N 1
ATOM 1490 C CA . GLY B 1 82 ? -2.279 -5.648 -7.852 1 98.31 82 GLY B CA 1
ATOM 1491 C C . GLY B 1 82 ? -3.098 -4.391 -8.062 1 98.31 82 GLY B C 1
ATOM 1492 O O . GLY B 1 82 ? -2.543 -3.295 -8.18 1 98.31 82 GLY B O 1
ATOM 1493 N N . ASP B 1 83 ? -4.379 -4.484 -8.164 1 98.81 83 ASP B N 1
ATOM 1494 C CA . ASP B 1 83 ? -5.234 -3.314 -8.336 1 98.81 83 ASP B CA 1
ATOM 1495 C C . ASP B 1 83 ? -5.199 -2.42 -7.098 1 98.81 83 ASP B C 1
ATOM 1497 O O . ASP B 1 83 ? -4.961 -2.896 -5.988 1 98.81 83 ASP B O 1
ATOM 1501 N N . VAL B 1 84 ? -5.449 -1.136 -7.32 1 98.88 84 VAL B N 1
ATOM 1502 C CA . VAL B 1 84 ? -5.363 -0.124 -6.273 1 98.88 84 VAL B CA 1
ATOM 1503 C C . VAL B 1 84 ? -6.652 0.699 -6.242 1 98.88 84 VAL B C 1
ATOM 1505 O O . VAL B 1 84 ? -7.191 1.051 -7.293 1 98.88 84 VAL B O 1
ATOM 1508 N N . LEU B 1 85 ? -7.148 0.937 -5.02 1 98.94 85 LEU B N 1
ATOM 1509 C CA . LEU B 1 85 ? -8.281 1.827 -4.777 1 98.94 85 LEU B CA 1
ATOM 1510 C C . LEU B 1 85 ? -7.898 2.943 -3.811 1 98.94 85 LEU B C 1
ATOM 1512 O O . LEU B 1 85 ? -7.359 2.678 -2.734 1 98.94 85 LEU B O 1
ATOM 1516 N N . TYR B 1 86 ? -8.039 4.168 -4.277 1 98.88 86 TYR B N 1
ATOM 1517 C CA . TYR B 1 86 ? -8 5.305 -3.359 1 98.88 86 TYR B CA 1
ATOM 1518 C C . TYR B 1 86 ? -9.391 5.625 -2.832 1 98.88 86 TYR B C 1
ATOM 1520 O O . TYR B 1 86 ? -10.32 5.852 -3.609 1 98.88 86 TYR B O 1
ATOM 1528 N N . LEU B 1 87 ? -9.555 5.668 -1.563 1 98.75 87 LEU B N 1
ATOM 1529 C CA . LEU B 1 87 ? -10.805 6.023 -0.899 1 98.75 87 LEU B CA 1
ATOM 1530 C C . LEU B 1 87 ? -10.711 7.41 -0.275 1 98.75 87 LEU B C 1
ATOM 1532 O O . LEU B 1 87 ? -9.891 7.645 0.615 1 98.75 87 LEU B O 1
ATOM 1536 N N . ALA B 1 88 ? -11.562 8.273 -0.738 1 98.19 88 ALA B N 1
ATOM 1537 C CA . ALA B 1 88 ? -11.633 9.609 -0.162 1 98.19 88 ALA B CA 1
ATOM 1538 C C . ALA B 1 88 ? -12.195 9.57 1.255 1 98.19 88 ALA B C 1
ATOM 1540 O O . ALA B 1 88 ? -13.055 8.742 1.564 1 98.19 88 ALA B O 1
ATOM 1541 N N . PRO B 1 89 ? -11.664 10.531 2.096 1 98.06 89 PRO B N 1
ATOM 1542 C CA . PRO B 1 89 ? -12.234 10.586 3.445 1 98.06 89 PRO B CA 1
ATOM 1543 C C . PRO B 1 89 ? -13.75 10.703 3.443 1 98.06 89 PRO B C 1
ATOM 1545 O O . PRO B 1 89 ? -14.312 11.523 2.715 1 98.06 89 PRO B O 1
ATOM 1548 N N . GLY B 1 90 ? -14.367 9.789 4.215 1 98.06 90 GLY B N 1
ATOM 1549 C CA . GLY B 1 90 ? -15.812 9.891 4.402 1 98.06 90 GLY B CA 1
ATOM 1550 C C . GLY B 1 90 ? -16.609 9.055 3.418 1 98.06 90 GLY B C 1
ATOM 1551 O O . GLY B 1 90 ? -17.797 8.812 3.619 1 98.06 90 GLY B O 1
ATOM 1552 N N . ASP B 1 91 ? -16.016 8.641 2.295 1 98.44 91 ASP B N 1
ATOM 1553 C CA . ASP B 1 91 ? -16.75 7.855 1.309 1 98.44 91 ASP B CA 1
ATOM 1554 C C . ASP B 1 91 ? -17.141 6.488 1.873 1 98.44 91 ASP B C 1
ATOM 1556 O O . ASP B 1 91 ? -16.297 5.793 2.451 1 98.44 91 ASP B O 1
ATOM 1560 N N . ARG B 1 92 ? -18.422 6.137 1.689 1 98.75 92 ARG B N 1
ATOM 1561 C CA . ARG B 1 92 ? -18.922 4.844 2.156 1 98.75 92 ARG B CA 1
ATOM 1562 C C . ARG B 1 92 ? -18.5 3.725 1.211 1 98.75 92 ARG B C 1
ATOM 1564 O O . ARG B 1 92 ? -18.516 3.896 -0.01 1 98.75 92 ARG B O 1
ATOM 1571 N N . HIS B 1 93 ? -18.141 2.611 1.763 1 98.88 93 HIS B N 1
ATOM 1572 C CA . HIS B 1 93 ? -17.625 1.511 0.957 1 98.88 93 HIS B CA 1
ATOM 1573 C C . HIS B 1 93 ? -17.891 0.167 1.622 1 98.88 93 HIS B C 1
ATOM 1575 O O . HIS B 1 93 ? -18.219 0.111 2.811 1 98.88 93 HIS B O 1
ATOM 1581 N N . ALA B 1 94 ? -17.828 -0.918 0.866 1 98.88 94 ALA B N 1
ATOM 1582 C CA . ALA B 1 94 ? -18 -2.312 1.265 1 98.88 94 ALA B CA 1
ATOM 1583 C C . ALA B 1 94 ? -17.203 -3.246 0.365 1 98.88 94 ALA B C 1
ATOM 1585 O O . ALA B 1 94 ? -16.703 -2.832 -0.683 1 98.88 94 ALA B O 1
ATOM 1586 N N . LEU B 1 95 ? -17.047 -4.496 0.881 1 98.88 95 LEU B N 1
ATOM 1587 C CA . LEU B 1 95 ? -16.328 -5.438 0.023 1 98.88 95 LEU B CA 1
ATOM 1588 C C . LEU B 1 95 ? -16.797 -6.867 0.279 1 98.88 95 LEU B C 1
ATOM 1590 O O . LEU B 1 95 ? -17.391 -7.152 1.328 1 98.88 95 LEU B O 1
ATOM 1594 N N . ARG B 1 96 ? -16.578 -7.707 -0.694 1 98.88 96 ARG B N 1
ATOM 1595 C CA . ARG B 1 96 ? -16.797 -9.148 -0.631 1 98.88 96 ARG B CA 1
ATOM 1596 C C . ARG B 1 96 ? -15.68 -9.906 -1.326 1 98.88 96 ARG B C 1
ATOM 1598 O O . ARG B 1 96 ? -15.375 -9.648 -2.494 1 98.88 96 ARG B O 1
ATOM 1605 N N . ALA B 1 97 ? -15.125 -10.875 -0.542 1 98.94 97 ALA B N 1
ATOM 1606 C CA . ALA B 1 97 ? -14.094 -11.719 -1.132 1 98.94 97 ALA B CA 1
ATOM 1607 C C . ALA B 1 97 ? -14.703 -12.758 -2.066 1 98.94 97 ALA B C 1
ATOM 1609 O O . ALA B 1 97 ? -15.438 -13.641 -1.625 1 98.94 97 ALA B O 1
ATOM 1610 N N . VAL B 1 98 ? -14.352 -12.648 -3.346 1 98.94 98 VAL B N 1
ATOM 1611 C CA . VAL B 1 98 ? -14.82 -13.625 -4.32 1 98.94 98 VAL B CA 1
ATOM 1612 C C . VAL B 1 98 ? -14.023 -14.922 -4.184 1 98.94 98 VAL B C 1
ATOM 1614 O O . VAL B 1 98 ? -14.586 -16.016 -4.273 1 98.94 98 VAL B O 1
ATOM 1617 N N . THR B 1 99 ? -12.75 -14.859 -4.07 1 98.94 99 THR B N 1
ATOM 1618 C CA . THR B 1 99 ? -11.828 -15.922 -3.686 1 98.94 99 THR B CA 1
ATOM 1619 C C . THR B 1 99 ? -11.188 -15.625 -2.334 1 98.94 99 THR B C 1
ATOM 1621 O O . THR B 1 99 ? -11.477 -14.594 -1.719 1 98.94 99 THR B O 1
ATOM 1624 N N . ALA B 1 100 ? -10.391 -16.594 -1.788 1 98.88 100 ALA B N 1
ATOM 1625 C CA . ALA B 1 100 ? -9.516 -16.188 -0.688 1 98.88 100 ALA B CA 1
ATOM 1626 C C . ALA B 1 100 ? -8.641 -15.008 -1.083 1 98.88 100 ALA B C 1
ATOM 1628 O O . ALA B 1 100 ? -8.109 -14.961 -2.191 1 98.88 100 ALA B O 1
ATOM 1629 N N . CYS B 1 101 ? -8.609 -13.984 -0.135 1 98.88 101 CYS B N 1
ATOM 1630 C CA . CYS B 1 101 ? -7.957 -12.734 -0.496 1 98.88 101 CYS B CA 1
ATOM 1631 C C . CYS B 1 101 ? -6.965 -12.305 0.579 1 98.88 101 CYS B C 1
ATOM 1633 O O . CYS B 1 101 ? -7.105 -12.68 1.744 1 98.88 101 CYS B O 1
ATOM 1635 N N . ARG B 1 102 ? -5.957 -11.586 0.182 1 98.81 102 ARG B N 1
ATOM 1636 C CA . ARG B 1 102 ? -5.129 -10.719 1.021 1 98.81 102 ARG B CA 1
ATOM 1637 C C . ARG B 1 102 ? -5.188 -9.273 0.542 1 98.81 102 ARG B C 1
ATOM 1639 O O . ARG B 1 102 ? -5.109 -9.008 -0.659 1 98.81 102 ARG B O 1
ATOM 1646 N N . MET B 1 103 ? -5.391 -8.352 1.471 1 98.88 103 MET B N 1
ATOM 1647 C CA . MET B 1 103 ? -5.594 -6.938 1.157 1 98.88 103 MET B CA 1
ATOM 1648 C C . MET B 1 103 ? -4.832 -6.047 2.131 1 98.88 103 MET B C 1
ATOM 1650 O O . MET B 1 103 ? -4.746 -6.352 3.322 1 98.88 103 MET B O 1
ATOM 1654 N N . GLN B 1 104 ? -4.289 -4.969 1.607 1 98.94 104 GLN B N 1
ATOM 1655 C CA . GLN B 1 104 ? -3.602 -4 2.457 1 98.94 104 GLN B CA 1
ATOM 1656 C C . GLN B 1 104 ? -4.32 -2.654 2.445 1 98.94 104 GLN B C 1
ATOM 1658 O O . GLN B 1 104 ? -4.746 -2.18 1.391 1 98.94 104 GLN B O 1
ATOM 1663 N N . LEU B 1 105 ? -4.441 -2.07 3.613 1 98.94 105 LEU B N 1
ATOM 1664 C CA . LEU B 1 105 ? -4.855 -0.68 3.764 1 98.94 105 LEU B CA 1
ATOM 1665 C C . LEU B 1 105 ? -3.691 0.191 4.219 1 98.94 105 LEU B C 1
ATOM 1667 O O . LEU B 1 105 ? -2.977 -0.164 5.16 1 98.94 105 LEU B O 1
ATOM 1671 N N . VAL B 1 106 ? -3.459 1.271 3.578 1 98.94 106 VAL B N 1
ATOM 1672 C CA . VAL B 1 106 ? -2.678 2.377 4.125 1 98.94 106 VAL B CA 1
ATOM 1673 C C . VAL B 1 106 ? -3.594 3.564 4.406 1 98.94 106 VAL B C 1
ATOM 1675 O O . VAL B 1 106 ? -4.125 4.184 3.482 1 98.94 106 VAL B O 1
ATOM 1678 N N . MET B 1 107 ? -3.781 3.867 5.656 1 98.62 107 MET B N 1
ATOM 1679 C CA . MET B 1 107 ? -4.664 4.938 6.113 1 98.62 107 MET B CA 1
ATOM 1680 C C . MET B 1 107 ? -3.867 6.184 6.48 1 98.62 107 MET B C 1
ATOM 1682 O O . MET B 1 107 ? -2.883 6.102 7.219 1 98.62 107 MET B O 1
ATOM 1686 N N . VAL B 1 108 ? -4.266 7.301 5.953 1 97.94 108 VAL B N 1
ATOM 1687 C CA . VAL B 1 108 ? -3.498 8.531 6.105 1 97.94 108 VAL B CA 1
ATOM 1688 C C . VAL B 1 108 ? -4.391 9.625 6.688 1 97.94 108 VAL B C 1
ATOM 1690 O O . VAL B 1 108 ? -5.496 9.859 6.195 1 97.94 108 VAL B O 1
ATOM 1693 N N . GLU B 1 109 ? -3.879 10.312 7.711 1 92.25 109 GLU B N 1
ATOM 1694 C CA . GLU B 1 109 ? -4.602 11.43 8.305 1 92.25 109 GLU B CA 1
ATOM 1695 C C . GLU B 1 109 ? -4.691 12.609 7.344 1 92.25 109 GLU B C 1
ATOM 1697 O O . GLU B 1 109 ? -3.721 12.922 6.648 1 92.25 109 GLU B O 1
ATOM 1702 N N . VAL B 1 110 ? -5.938 13.117 7.223 1 89.75 110 VAL B N 1
ATOM 1703 C CA . VAL B 1 110 ? -6.109 14.289 6.363 1 89.75 110 VAL B CA 1
ATOM 1704 C C . VAL B 1 110 ? -6.395 15.523 7.219 1 89.75 110 VAL B C 1
ATOM 1706 O O . VAL B 1 110 ? -7.09 15.438 8.234 1 89.75 110 VAL B O 1
ATOM 1709 N N . GLY B 1 111 ? -5.352 16.312 7.613 1 72.94 111 GLY B N 1
ATOM 1710 C CA . GLY B 1 111 ? -5.582 17.547 8.367 1 72.94 111 GLY B CA 1
ATOM 1711 C C . GLY B 1 111 ? -6.867 18.25 7.977 1 72.94 111 GLY B C 1
ATOM 1712 O O . GLY B 1 111 ? -7.422 17.984 6.906 1 72.94 111 GLY B O 1
ATOM 1713 N N . ASP B 1 112 ? -7.602 18.812 8.906 1 58.97 112 ASP B N 1
ATOM 1714 C CA . ASP B 1 112 ? -8.719 19.719 8.641 1 58.97 112 ASP B CA 1
ATOM 1715 C C . ASP B 1 112 ? -8.359 20.734 7.562 1 58.97 112 ASP B C 1
ATOM 1717 O O . ASP B 1 112 ? -8.297 21.938 7.828 1 58.97 112 ASP B O 1
ATOM 1721 N N . ARG B 1 113 ? -7.785 20.422 6.422 1 50.19 113 ARG B N 1
ATOM 1722 C CA . ARG B 1 113 ? -7.492 21.469 5.445 1 50.19 113 ARG B CA 1
ATOM 1723 C C . ARG B 1 113 ? -8.766 22.156 4.984 1 50.19 113 ARG B C 1
ATOM 1725 O O . ARG B 1 113 ? -8.742 22.969 4.055 1 50.19 113 ARG B O 1
ATOM 1732 N N . SER B 1 114 ? -9.977 21.719 5.133 1 42.72 114 SER B N 1
ATOM 1733 C CA . SER B 1 114 ? -11.188 22.438 4.723 1 42.72 114 SER B CA 1
ATOM 1734 C C . SER B 1 114 ? -11.273 23.797 5.398 1 42.72 114 SER B C 1
ATOM 1736 O O . SER B 1 114 ? -12.031 24.656 4.957 1 42.72 114 SER B O 1
ATOM 1738 N N . HIS B 1 115 ? -10.867 24.047 6.699 1 40.22 115 HIS B N 1
ATOM 1739 C CA . HIS B 1 115 ? -11.516 25.219 7.254 1 40.22 115 HIS B CA 1
ATOM 1740 C C . HIS B 1 115 ? -10.852 26.5 6.762 1 40.22 115 HIS B C 1
ATOM 1742 O O . HIS B 1 115 ? -11.047 27.578 7.34 1 40.22 115 HIS B O 1
ATOM 1748 N N . GLU B 1 116 ? -9.812 26.406 5.969 1 35.06 116 GLU B N 1
ATOM 1749 C CA . GLU B 1 116 ? -9.57 27.812 5.691 1 35.06 116 GLU B CA 1
ATOM 1750 C C . GLU B 1 116 ? -10.625 28.375 4.742 1 35.06 116 GLU B C 1
ATOM 1752 O O . GLU B 1 116 ? -10.336 29.281 3.953 1 35.06 116 GLU B O 1
ATOM 1757 N N . GLY B 1 117 ? -11.875 27.875 4.531 1 29.59 117 GLY B N 1
ATOM 1758 C CA . GLY B 1 117 ? -12.742 28.953 4.062 1 29.59 117 GLY B CA 1
ATOM 1759 C C . GLY B 1 117 ? -12.984 30.016 5.113 1 29.59 117 GLY B C 1
ATOM 1760 O O . GLY B 1 117 ? -12.812 29.766 6.309 1 29.59 117 GLY B O 1
#

Foldseek 3Di:
DDADDPPDDDDDPPCCPVADADPQDKDKDWDHHDPFKTKMKMKYAAFDKDDKDFAQWWKKKAWQAAWKWKDWVHDIDIDHHGDIDIDHGPTIMMMGGNHTTMMMMMTGDDPPPPPVD/DDADDPPDDDDDPPCCPVADADPPDKDKDWDHHDPFKTKMKMKYAAFDKDDKDFAQWWKKKAWQAAWKWKDWVHDIDIDHHGDIDIDHGPTIMMMGGNHTTMMMMMTGDDPPPPPVD

InterPro domains:
  IPR011051 RmlC-like cupin domain superfamily [SSF51182] (11-108)
  IPR013096 Cupin 2, conserved barrel [PF07883] (41-108)
  IPR014710 RmlC-like jelly roll fold [G3DSA:2.60.120.10] (16-112)

Nearest PDB structures (foldseek):
  1yhf-assembly1_A  TM=8.516E-01  e=2.743E-12  Streptoc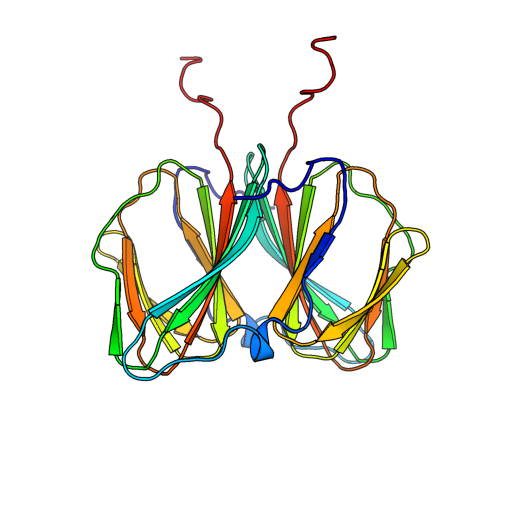occus pyogenes M1 GAS
  2ozj-assembly2_B-3  TM=8.637E-01  e=1.343E-08  Desulfitobacterium hafniense DCB-2
  9bwf-assembly1_A  TM=9.206E-01  e=1.389E-07  metagenome
  2pfw-assembly1_B  TM=8.381E-01  e=1.389E-07  Shewanella frigidimarina NCIMB 400
  7zyb-assembly1_A  TM=8.579E-01  e=4.969E-07  Bacteroides eggerthii DSM 20697

Secondary structure (DSSP, 8-state):
-PPPPTTS-EEE--HHHHS---TT-EEEEEEEESSSEEEEEEEE-TT-EEEEE--SSEEEEEEEESEEEEEETTEEEEEETT-EEEE-TT--EEEEESSSEEEEEEEE-----STT-/-PPPPTTS-EEE--HHHHS---TT-EEEEEEEESSSEEEEEEEE-TT-EEEEE--SSEEEEEEEESEEEEEETTEEEEEETT-EEEE-TT--EEEEESSSEEEEEEEE----GGGG-

pLDDT: mean 94.33, std 13.08, range [29.59, 98.94]

Radius of gyration: 17.14 Å; Cα contacts (8 Å, |Δi|>4): 633; chains: 2; bounding box: 46×50×40 Å